Protein AF-A0A830DGK6-F1 (afdb_monomer_lite)

Radius of gyration: 26.03 Å; chains: 1; bounding box: 53×42×89 Å

Structure (mmCIF, N/CA/C/O backbone):
data_AF-A0A830DGK6-F1
#
_entry.id   AF-A0A830DGK6-F1
#
loop_
_atom_site.group_PDB
_atom_site.id
_atom_site.type_symbol
_atom_site.label_atom_id
_atom_site.label_alt_id
_atom_site.label_comp_id
_atom_site.label_asym_id
_atom_site.label_entity_id
_atom_site.label_seq_id
_atom_site.pdbx_PDB_ins_code
_atom_site.Cartn_x
_atom_site.Cartn_y
_atom_site.Cartn_z
_atom_site.occupancy
_atom_site.B_iso_or_equiv
_atom_site.auth_seq_id
_atom_site.auth_comp_id
_atom_site.auth_asym_id
_atom_site.auth_atom_id
_atom_site.pdbx_PDB_model_num
ATOM 1 N N . LYS A 1 1 ? 5.595 -4.722 2.926 1.00 81.75 1 LYS A N 1
ATOM 2 C CA . LYS A 1 1 ? 4.985 -5.286 4.159 1.00 81.75 1 LYS A CA 1
ATOM 3 C C . LYS A 1 1 ? 3.996 -4.266 4.709 1.00 81.75 1 LYS A C 1
ATOM 5 O O . LYS A 1 1 ? 4.276 -3.079 4.589 1.00 81.75 1 LYS A O 1
ATOM 10 N N . ILE A 1 2 ? 2.882 -4.706 5.283 1.00 83.62 2 ILE A N 1
ATOM 11 C CA . ILE A 1 2 ? 1.938 -3.856 6.017 1.00 83.62 2 ILE A CA 1
ATOM 12 C C . ILE A 1 2 ? 1.889 -4.305 7.480 1.00 83.62 2 ILE A C 1
ATOM 14 O O . ILE A 1 2 ? 2.005 -5.495 7.766 1.00 83.62 2 ILE A O 1
ATOM 18 N N . GLU A 1 3 ? 1.769 -3.348 8.392 1.00 89.00 3 GLU A N 1
ATOM 19 C CA . GLU A 1 3 ? 1.614 -3.552 9.829 1.00 89.00 3 GLU A CA 1
ATOM 20 C C . GLU A 1 3 ? 0.431 -2.701 10.307 1.00 89.00 3 GLU A C 1
ATOM 22 O O . GLU A 1 3 ? 0.349 -1.510 10.010 1.00 89.00 3 GLU A O 1
ATOM 27 N N . VAL A 1 4 ? -0.511 -3.334 11.004 1.00 90.75 4 VAL A N 1
ATOM 28 C CA . VAL A 1 4 ? -1.746 -2.728 11.521 1.00 90.75 4 VAL A CA 1
ATOM 29 C C . VAL A 1 4 ? -2.048 -3.301 12.908 1.00 90.75 4 VAL A C 1
ATOM 31 O O . VAL A 1 4 ? -1.594 -4.411 13.209 1.00 90.75 4 VAL A O 1
ATOM 34 N N . PRO A 1 5 ? -2.820 -2.601 13.757 1.00 93.88 5 PRO A N 1
ATOM 35 C CA . PRO A 1 5 ? -3.324 -3.178 14.996 1.00 93.88 5 PRO A CA 1
ATOM 36 C C . PRO A 1 5 ? -4.183 -4.416 14.713 1.00 93.88 5 PRO A C 1
ATOM 38 O O . PRO A 1 5 ? -4.971 -4.431 13.769 1.00 93.88 5 PRO A O 1
ATOM 41 N N . GLN A 1 6 ? -4.078 -5.438 15.564 1.00 92.81 6 GLN A N 1
ATOM 42 C CA . GLN A 1 6 ? -4.895 -6.653 15.449 1.00 92.81 6 GLN A CA 1
ATOM 43 C C . GLN A 1 6 ? -6.396 -6.359 15.629 1.00 92.81 6 GLN A C 1
ATOM 45 O O . GLN A 1 6 ? -7.235 -6.983 14.974 1.00 92.81 6 GLN A O 1
ATOM 50 N N . ALA A 1 7 ? -6.731 -5.386 16.479 1.00 94.56 7 ALA A N 1
ATOM 51 C CA . ALA A 1 7 ? -8.083 -4.889 16.677 1.00 94.56 7 ALA A CA 1
ATOM 52 C C . ALA A 1 7 ? -8.089 -3.374 16.930 1.00 94.56 7 ALA A C 1
ATOM 54 O O . ALA A 1 7 ? -7.133 -2.829 17.483 1.00 94.56 7 ALA A O 1
ATOM 55 N N . VAL A 1 8 ? -9.186 -2.713 16.559 1.00 95.88 8 VAL A N 1
ATOM 56 C CA . VAL A 1 8 ? -9.467 -1.299 16.851 1.00 95.88 8 VAL A CA 1
ATOM 57 C C . VAL A 1 8 ? -10.910 -1.126 17.311 1.00 95.88 8 VAL A C 1
ATOM 59 O O . VAL A 1 8 ? -11.802 -1.863 16.892 1.00 95.88 8 VAL A O 1
ATOM 62 N N . LEU A 1 9 ? -11.133 -0.138 18.173 1.00 96.12 9 LEU A N 1
ATOM 63 C CA . LEU A 1 9 ? -12.464 0.315 18.579 1.00 96.12 9 LEU A CA 1
ATOM 64 C C . LEU A 1 9 ? -13.093 1.194 17.474 1.00 96.12 9 LEU A C 1
ATOM 66 O O . LEU A 1 9 ? -12.363 1.658 16.593 1.00 96.12 9 LEU A O 1
ATOM 70 N N . PRO A 1 10 ? -14.419 1.427 17.476 1.00 95.06 10 PRO A N 1
ATOM 71 C CA . PRO A 1 10 ? -15.070 2.394 16.583 1.00 95.06 10 PRO A CA 1
ATOM 72 C C . PRO A 1 10 ? -14.629 3.848 16.857 1.00 95.06 10 PRO A C 1
ATOM 74 O O . PRO A 1 10 ? -14.105 4.145 17.930 1.00 95.06 10 PRO A O 1
ATOM 77 N N . ASP A 1 11 ? -14.810 4.736 15.870 1.00 94.81 11 ASP A N 1
ATOM 78 C CA . ASP A 1 11 ? -14.405 6.164 15.869 1.00 94.81 11 ASP A CA 1
ATOM 79 C C . ASP A 1 11 ? -12.997 6.436 16.447 1.00 94.81 11 ASP A C 1
ATOM 81 O O . ASP A 1 11 ? -12.747 7.402 17.168 1.00 94.81 11 ASP A O 1
ATOM 85 N N . THR A 1 12 ? -12.044 5.556 16.149 1.00 94.50 12 THR A N 1
ATOM 86 C CA . THR A 1 12 ? -10.684 5.592 16.698 1.00 94.50 12 THR A CA 1
ATOM 87 C C . THR A 1 12 ? -9.672 5.802 15.578 1.00 94.50 12 THR A C 1
ATOM 89 O O . THR A 1 12 ? -9.688 5.099 14.567 1.00 94.50 12 THR A O 1
ATOM 92 N N . VAL A 1 13 ? -8.767 6.770 15.753 1.00 94.62 13 VAL A N 1
ATOM 93 C CA . VAL A 1 13 ? -7.637 6.972 14.835 1.00 94.62 13 VAL A CA 1
ATOM 94 C C . VAL A 1 13 ? -6.531 5.981 15.180 1.00 94.62 13 VAL A C 1
ATOM 96 O O . VAL A 1 13 ? -6.109 5.903 16.333 1.00 94.62 13 VA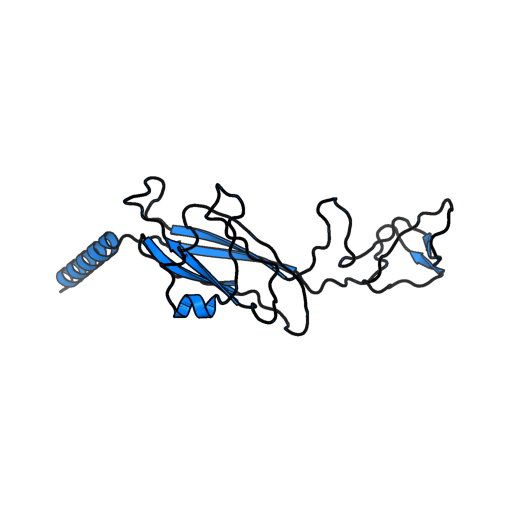L A O 1
ATOM 99 N N . PHE A 1 14 ? -6.043 5.249 14.183 1.00 93.50 14 PHE A N 1
ATOM 100 C CA . PHE A 1 14 ? -4.935 4.309 14.317 1.00 93.50 14 PHE A CA 1
ATOM 101 C C . PHE A 1 14 ? -3.912 4.466 13.186 1.00 93.50 14 PHE A C 1
ATOM 103 O O . PHE A 1 14 ? -4.194 5.030 12.127 1.00 93.50 14 PHE A O 1
ATOM 110 N N . GLU A 1 15 ? -2.706 3.958 13.430 1.00 91.38 15 GLU A N 1
ATOM 111 C CA . GLU A 1 15 ? -1.596 3.973 12.478 1.00 91.38 15 GLU A CA 1
ATOM 112 C C . GLU A 1 15 ? -1.572 2.657 11.684 1.00 91.38 15 GLU A C 1
ATOM 114 O O . GLU A 1 15 ? -1.520 1.574 12.270 1.00 91.38 15 GLU A O 1
ATOM 119 N N . ALA A 1 16 ? -1.598 2.740 10.353 1.00 88.75 16 ALA A N 1
ATOM 120 C CA . ALA A 1 16 ? -1.286 1.619 9.469 1.00 88.75 16 ALA A CA 1
ATOM 121 C C . ALA A 1 16 ? 0.061 1.884 8.786 1.00 88.75 16 ALA A C 1
ATOM 123 O O . ALA A 1 16 ? 0.188 2.824 8.000 1.00 88.75 16 ALA A O 1
ATOM 124 N N . VAL A 1 17 ? 1.076 1.074 9.086 1.00 88.44 17 VAL A N 1
ATOM 125 C CA . VAL A 1 17 ? 2.448 1.282 8.605 1.00 88.44 17 VAL A CA 1
ATOM 126 C C . VAL A 1 17 ? 2.705 0.421 7.375 1.00 88.44 17 VAL A C 1
ATOM 128 O O . VAL A 1 17 ? 2.651 -0.809 7.420 1.00 88.44 17 VAL A O 1
ATOM 131 N N . VAL A 1 18 ? 3.028 1.067 6.257 1.00 85.31 18 VAL A N 1
ATOM 132 C CA . VAL A 1 18 ? 3.423 0.405 5.011 1.00 85.31 18 VAL A CA 1
ATOM 133 C C . VAL A 1 18 ? 4.929 0.537 4.837 1.00 85.31 18 VAL A C 1
ATOM 135 O O . VAL A 1 18 ? 5.452 1.634 4.657 1.00 85.31 18 VAL A O 1
ATOM 138 N N . ARG A 1 19 ? 5.633 -0.597 4.851 1.00 82.50 19 ARG A N 1
ATOM 139 C CA . ARG A 1 19 ? 7.078 -0.683 4.605 1.00 82.50 19 ARG A CA 1
ATOM 140 C C . ARG A 1 19 ? 7.337 -1.127 3.166 1.00 82.50 19 ARG A C 1
ATOM 142 O O . ARG A 1 19 ? 6.897 -2.215 2.767 1.00 82.50 19 ARG A O 1
ATOM 149 N N . ILE A 1 20 ? 8.082 -0.317 2.417 1.00 78.56 20 ILE A N 1
ATOM 150 C CA . ILE A 1 20 ? 8.516 -0.553 1.032 1.00 78.56 20 ILE A CA 1
ATOM 151 C C . ILE A 1 20 ? 10.054 -0.698 1.048 1.00 78.56 20 ILE A C 1
ATOM 153 O O . ILE A 1 20 ? 10.774 0.267 0.780 1.00 78.56 20 ILE A O 1
ATOM 157 N N . PRO A 1 21 ? 10.584 -1.873 1.446 1.00 69.38 21 PRO A N 1
ATOM 158 C CA . PRO A 1 21 ? 12.021 -2.071 1.629 1.00 69.38 21 PRO A CA 1
ATOM 159 C C . PRO A 1 21 ? 12.764 -2.020 0.293 1.00 69.38 21 PRO A C 1
ATOM 161 O O . PRO A 1 21 ? 12.294 -2.571 -0.704 1.00 69.38 21 PRO A O 1
ATOM 164 N N . TYR A 1 22 ? 13.937 -1.380 0.272 1.00 66.50 22 TYR A N 1
ATOM 165 C CA . TYR A 1 22 ? 14.797 -1.341 -0.909 1.00 66.50 22 TYR A CA 1
ATOM 166 C C . TYR A 1 22 ? 16.239 -0.904 -0.609 1.00 66.50 22 TYR A C 1
ATOM 168 O O . TYR A 1 22 ? 16.521 -0.338 0.449 1.00 66.50 22 TYR A O 1
ATOM 176 N N . ASP A 1 23 ? 17.132 -1.118 -1.579 1.00 65.12 23 ASP A N 1
ATOM 177 C CA . ASP A 1 23 ? 18.507 -0.616 -1.545 1.00 65.12 23 ASP A CA 1
ATOM 178 C C . ASP A 1 23 ? 18.572 0.902 -1.807 1.00 65.12 23 ASP A C 1
ATOM 180 O O . ASP A 1 23 ? 18.314 1.390 -2.914 1.00 65.12 23 ASP A O 1
ATOM 184 N N . LYS A 1 24 ? 18.953 1.655 -0.769 1.00 60.41 24 LYS A N 1
ATOM 185 C CA . LYS A 1 24 ? 18.946 3.127 -0.724 1.00 60.41 24 LYS A CA 1
ATOM 186 C C . LYS A 1 24 ? 19.838 3.806 -1.772 1.00 60.41 24 LYS A C 1
ATOM 188 O O . LYS A 1 24 ? 19.669 5.012 -1.990 1.00 60.41 24 LYS A O 1
ATOM 193 N N . GLN A 1 25 ? 20.727 3.066 -2.439 1.00 59.47 25 GLN A N 1
ATOM 194 C CA . GLN A 1 25 ? 21.547 3.573 -3.545 1.00 59.47 25 GLN A CA 1
ATOM 195 C C . GLN A 1 25 ? 20.738 3.827 -4.839 1.00 59.47 25 GLN A C 1
ATOM 197 O O . GLN A 1 25 ? 21.189 4.572 -5.708 1.00 59.47 25 GLN A O 1
ATOM 202 N N . VAL A 1 26 ? 19.517 3.284 -4.962 1.00 50.88 26 VAL A N 1
ATOM 203 C CA . VAL A 1 26 ? 18.772 3.218 -6.235 1.00 50.88 26 VAL A CA 1
ATOM 204 C C . VAL A 1 26 ? 17.463 4.037 -6.221 1.00 50.88 26 VAL A C 1
ATOM 206 O O . VAL A 1 26 ? 16.505 3.705 -5.520 1.00 50.88 26 VAL A O 1
ATOM 209 N N . LYS A 1 27 ? 17.385 5.105 -7.033 1.00 32.38 27 LYS A N 1
ATOM 210 C CA . LYS A 1 27 ? 16.256 6.072 -7.097 1.00 32.38 27 LYS A CA 1
ATOM 211 C C . LYS A 1 27 ? 15.150 5.647 -8.085 1.00 32.38 27 LYS A C 1
ATOM 213 O O . LYS A 1 27 ? 15.476 5.488 -9.254 1.00 32.38 27 LYS A O 1
ATOM 218 N N . GLN A 1 28 ? 13.864 5.558 -7.685 1.00 35.31 28 GLN A N 1
ATOM 219 C CA . GLN A 1 28 ? 12.697 5.416 -8.605 1.00 35.31 28 GLN A CA 1
ATOM 220 C C . GLN A 1 28 ? 11.295 5.606 -7.920 1.00 35.31 28 GLN A C 1
ATOM 222 O O . GLN A 1 28 ? 11.255 5.883 -6.725 1.00 35.31 28 GLN A O 1
ATOM 227 N N . VAL A 1 29 ? 10.164 5.547 -8.671 1.00 31.95 29 VAL A N 1
ATOM 228 C CA . VAL A 1 29 ? 8.854 6.251 -8.406 1.00 31.95 29 VAL A CA 1
ATOM 229 C C . VAL A 1 29 ? 7.626 5.310 -8.100 1.00 31.95 29 VAL A C 1
ATOM 231 O O . VAL A 1 29 ? 7.855 4.125 -7.915 1.00 31.95 29 VAL A O 1
ATOM 234 N N . LEU A 1 30 ? 6.351 5.761 -7.940 1.00 33.50 30 LEU A N 1
ATOM 235 C CA . LEU A 1 30 ? 5.312 5.095 -7.076 1.00 33.50 30 LEU A CA 1
ATOM 236 C C . LEU A 1 30 ? 3.797 5.141 -7.483 1.00 33.50 30 LEU A C 1
ATOM 238 O O . LEU A 1 30 ? 3.384 6.120 -8.099 1.00 33.50 30 LEU A O 1
ATOM 242 N N . ALA A 1 31 ? 3.004 4.113 -7.058 1.00 28.55 31 ALA A N 1
ATOM 243 C CA . ALA A 1 31 ? 1.507 3.956 -6.973 1.00 28.55 31 ALA A CA 1
ATOM 244 C C . ALA A 1 31 ? 1.080 2.535 -6.405 1.00 28.55 31 ALA A C 1
ATOM 246 O O . ALA A 1 31 ? 1.978 1.759 -6.076 1.00 28.55 31 ALA A O 1
ATOM 247 N N . ASN A 1 32 ? -0.203 2.070 -6.415 1.00 36.97 32 ASN A N 1
ATOM 248 C CA . ASN A 1 32 ? -1.245 2.232 -5.349 1.00 36.97 32 ASN A CA 1
ATOM 249 C C . ASN A 1 32 ? -2.383 1.119 -5.315 1.00 36.97 32 ASN A C 1
ATOM 251 O O . ASN A 1 32 ? -2.350 0.225 -6.156 1.00 36.97 32 ASN A O 1
ATOM 255 N N . GLY A 1 33 ? -3.407 1.152 -4.407 1.00 29.41 33 GLY A N 1
ATOM 256 C CA . GLY A 1 33 ? -4.537 0.156 -4.260 1.00 29.41 33 GLY A CA 1
ATOM 257 C C . GLY A 1 33 ? -5.839 0.578 -3.470 1.00 29.41 33 GLY A C 1
ATOM 258 O O . GLY A 1 33 ? -5.933 1.749 -3.119 1.00 29.41 33 GLY A O 1
ATOM 259 N N . LYS A 1 34 ? -6.852 -0.322 -3.230 1.00 32.31 34 LYS A N 1
ATOM 260 C CA . LYS A 1 34 ? -8.291 -0.058 -2.796 1.00 32.31 34 LYS A CA 1
ATOM 261 C C . LYS A 1 34 ? -8.988 -0.998 -1.738 1.00 32.31 34 LYS A C 1
ATOM 263 O O . LYS A 1 34 ? -8.894 -2.205 -1.943 1.00 32.31 34 LYS A O 1
ATOM 268 N N . LYS A 1 35 ? -9.867 -0.492 -0.810 1.00 38.78 35 LYS A N 1
ATOM 269 C CA . LYS A 1 35 ? -11.231 -1.037 -0.376 1.00 38.78 35 LYS A CA 1
ATOM 270 C C . LYS A 1 35 ? -11.952 -0.301 0.807 1.00 38.78 35 LYS A C 1
ATOM 272 O O . LYS A 1 35 ? -11.322 0.532 1.437 1.00 38.78 35 LYS A O 1
ATOM 277 N N . GLU A 1 36 ? -13.276 -0.501 1.010 1.00 54.75 36 GLU A N 1
ATOM 278 C CA . GLU A 1 36 ? -14.267 0.430 1.659 1.00 54.75 36 GLU A CA 1
ATOM 279 C C . GLU A 1 36 ? -14.544 0.346 3.183 1.00 54.75 36 GLU A C 1
ATOM 281 O O . GLU A 1 36 ? -14.383 -0.702 3.796 1.00 54.75 36 GLU A O 1
ATOM 286 N N . GLY A 1 37 ? -15.002 1.472 3.769 1.00 68.25 37 GLY A N 1
ATOM 287 C CA . GLY A 1 37 ? -15.519 1.613 5.149 1.00 68.25 37 GLY A CA 1
ATOM 288 C C . GLY A 1 37 ? -14.675 2.519 6.059 1.00 68.25 37 GLY A C 1
ATOM 289 O O . GLY A 1 37 ? -15.184 3.461 6.667 1.00 68.25 37 GLY A O 1
ATOM 290 N N . PHE A 1 38 ? -13.371 2.254 6.099 1.00 84.69 38 PHE A N 1
ATOM 291 C CA . PHE A 1 38 ? -12.357 3.072 6.772 1.00 84.69 38 PHE A CA 1
ATOM 292 C C . PHE A 1 38 ? -12.026 4.316 5.935 1.00 84.69 38 PHE A C 1
ATOM 294 O O . PHE A 1 38 ? -12.097 4.257 4.709 1.00 84.69 38 PHE A O 1
ATOM 301 N N . GLU A 1 39 ? -11.641 5.432 6.554 1.00 89.69 39 GLU A N 1
ATOM 302 C CA . GLU A 1 39 ? -11.256 6.658 5.834 1.00 89.69 39 GL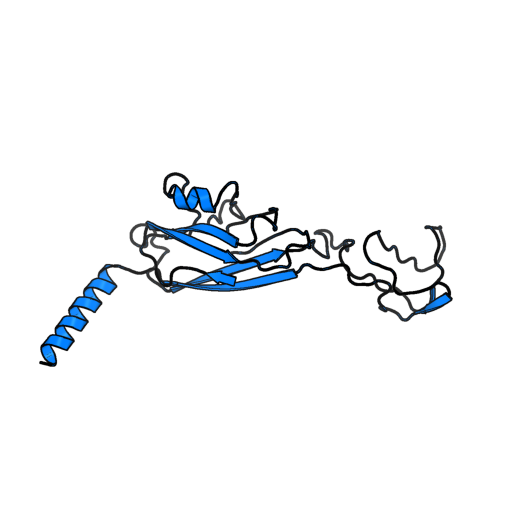U A CA 1
ATOM 303 C C . GLU A 1 39 ? -10.025 7.339 6.454 1.00 89.69 39 GLU A C 1
ATOM 305 O O . GLU A 1 39 ? -9.598 6.989 7.555 1.00 89.69 39 GLU A O 1
ATOM 310 N N . LEU A 1 40 ? -9.406 8.273 5.722 1.00 88.62 40 LEU A N 1
ATOM 311 C CA . LEU A 1 40 ? -8.296 9.075 6.246 1.00 88.62 40 LEU A CA 1
ATOM 312 C C . LEU A 1 40 ? -8.775 9.864 7.470 1.00 88.62 40 LEU A C 1
ATOM 314 O O . LEU A 1 40 ? -9.823 10.511 7.412 1.00 88.62 40 LEU A O 1
ATOM 318 N N . ALA A 1 41 ? -8.006 9.840 8.557 1.00 90.38 41 ALA A N 1
ATOM 319 C CA . ALA A 1 41 ? -8.352 10.600 9.748 1.00 90.38 41 ALA A CA 1
ATOM 320 C C . ALA A 1 41 ? -8.367 12.119 9.462 1.00 90.38 41 ALA A C 1
ATOM 322 O O . ALA A 1 41 ? -7.428 12.631 8.844 1.00 90.38 41 ALA A O 1
ATOM 323 N N . PRO A 1 42 ? -9.392 12.859 9.926 1.00 89.94 42 PRO A N 1
ATOM 324 C CA . PRO A 1 42 ? -9.413 14.319 9.864 1.00 89.94 42 PRO A CA 1
ATOM 325 C C . PRO A 1 42 ? -8.193 14.949 10.551 1.00 89.94 42 PRO A C 1
ATOM 327 O O . PRO A 1 42 ? -7.757 14.486 11.606 1.00 89.94 42 PRO A O 1
ATOM 330 N N . SER A 1 43 ? -7.640 16.020 9.973 1.00 86.94 43 SER A N 1
ATOM 331 C CA . SER A 1 43 ? -6.390 16.650 10.434 1.00 86.94 43 SER A CA 1
ATOM 332 C C . SER A 1 43 ? -6.426 17.152 11.884 1.00 86.94 43 SER A C 1
ATOM 334 O O . SER A 1 43 ? -5.377 17.296 12.509 1.00 86.94 43 SER A O 1
ATOM 336 N N . ASP A 1 44 ? -7.607 17.422 12.430 1.00 91.19 44 ASP A N 1
ATOM 337 C CA . ASP A 1 44 ? -7.868 17.776 13.829 1.00 91.19 44 ASP A CA 1
ATOM 338 C C . ASP A 1 44 ? -7.815 16.565 14.781 1.00 91.19 44 ASP A C 1
ATOM 340 O O . ASP A 1 44 ? -7.381 16.712 15.921 1.00 91.19 44 ASP A O 1
ATOM 344 N N . ARG A 1 45 ? -8.161 15.359 14.305 1.00 91.31 45 ARG A N 1
ATOM 345 C CA . ARG A 1 45 ? -8.141 14.100 15.077 1.00 91.31 45 ARG A CA 1
ATOM 346 C C . ARG A 1 45 ? -6.762 13.420 15.120 1.00 91.31 45 ARG A C 1
ATOM 348 O O . ARG A 1 45 ? -6.562 12.518 15.929 1.00 91.31 45 ARG A O 1
ATOM 355 N N . ILE A 1 46 ? -5.813 13.818 14.266 1.00 90.19 46 ILE A N 1
ATOM 356 C CA . ILE A 1 46 ? -4.452 13.246 14.230 1.00 90.19 46 ILE A CA 1
ATOM 357 C C . ILE A 1 46 ? -3.572 13.883 15.321 1.00 90.19 46 ILE A C 1
ATOM 359 O O . ILE A 1 46 ? -3.415 15.112 15.369 1.00 90.19 46 ILE A O 1
ATOM 363 N N . SER A 1 47 ? -2.952 13.042 16.158 1.00 91.25 47 SER A N 1
ATOM 364 C CA . SER A 1 47 ? -2.054 13.466 17.242 1.00 91.25 47 SER A CA 1
ATOM 365 C C . SER A 1 47 ? -0.782 14.169 16.726 1.00 91.25 47 SER A C 1
ATOM 367 O O . SER A 1 47 ? -0.358 13.919 15.594 1.00 91.25 47 SER A O 1
ATOM 369 N N . PRO A 1 48 ? -0.132 15.035 17.533 1.00 90.62 48 PRO A N 1
ATOM 370 C CA . PRO A 1 48 ? 1.108 15.709 17.132 1.00 90.62 48 PRO A CA 1
ATOM 371 C C . PRO A 1 48 ? 2.235 14.739 16.747 1.00 90.62 48 PRO A C 1
ATOM 373 O O . PRO A 1 48 ? 2.859 14.924 15.708 1.00 90.62 48 PRO A O 1
ATOM 376 N N . GLU A 1 49 ? 2.428 13.664 17.519 1.00 89.19 49 GLU A N 1
ATOM 377 C CA . GLU A 1 49 ? 3.418 12.611 17.235 1.00 89.19 49 GLU A CA 1
ATOM 378 C C . GLU A 1 49 ? 3.167 11.948 15.869 1.00 89.19 49 GLU A C 1
ATOM 380 O O . GLU A 1 49 ? 4.079 11.778 15.062 1.00 89.19 49 GLU A O 1
ATOM 385 N N . MET A 1 50 ? 1.907 11.618 15.564 1.00 86.19 50 MET A N 1
ATOM 386 C CA . MET A 1 50 ? 1.556 10.995 14.288 1.00 86.19 50 MET A CA 1
ATOM 387 C C . MET A 1 50 ? 1.724 11.977 13.117 1.00 86.19 50 MET A C 1
ATOM 389 O O . MET A 1 50 ? 2.197 11.575 12.055 1.00 86.19 50 MET A O 1
ATOM 393 N N . LYS A 1 51 ? 1.426 13.272 13.309 1.00 87.19 51 LYS A N 1
ATOM 394 C CA . LYS A 1 51 ? 1.720 14.327 12.318 1.00 87.19 51 LYS A CA 1
ATOM 395 C C . LYS A 1 51 ? 3.213 14.434 12.017 1.00 87.19 51 LYS A C 1
ATOM 397 O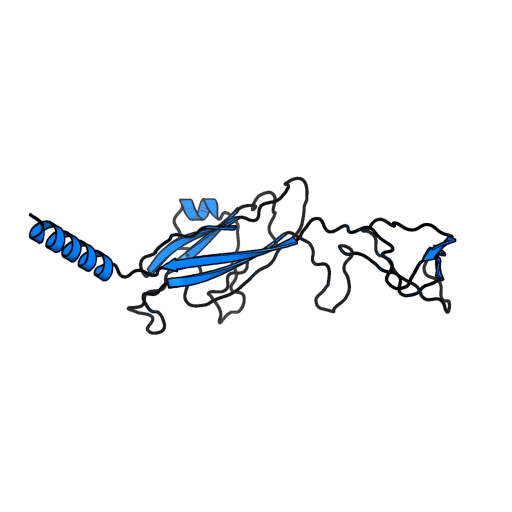 O . LYS A 1 51 ? 3.570 14.606 10.856 1.00 87.19 51 LYS A O 1
ATOM 402 N N . GLU A 1 52 ? 4.075 14.298 13.021 1.00 88.00 52 GLU A N 1
ATOM 403 C CA . GLU A 1 52 ? 5.528 14.319 12.828 1.00 88.00 52 GLU A CA 1
ATOM 404 C C . GLU A 1 52 ? 6.014 13.115 12.003 1.00 88.00 52 GLU A C 1
ATOM 406 O O . GLU A 1 52 ? 6.741 13.305 11.026 1.00 88.00 52 GLU A O 1
ATOM 411 N N . LYS A 1 53 ? 5.532 11.895 12.305 1.00 85.25 53 LYS A N 1
ATOM 412 C CA . LYS A 1 53 ? 5.826 10.682 11.508 1.00 85.25 53 LYS A CA 1
ATOM 413 C C . LYS A 1 53 ? 5.371 10.802 10.049 1.00 85.25 53 LYS A C 1
ATOM 415 O O . LYS A 1 53 ? 6.078 10.366 9.142 1.00 85.25 53 LYS A O 1
ATOM 420 N N . ILE A 1 54 ? 4.190 11.378 9.818 1.00 85.88 54 ILE A N 1
ATOM 421 C CA . ILE A 1 54 ? 3.643 11.631 8.475 1.00 85.88 54 ILE A CA 1
ATOM 422 C C . ILE A 1 54 ? 4.475 12.696 7.746 1.00 85.88 54 ILE A C 1
ATOM 424 O O . ILE A 1 54 ? 4.738 12.577 6.548 1.00 85.88 54 ILE A O 1
ATOM 428 N N . GLY A 1 55 ? 4.888 13.752 8.448 1.00 84.56 55 GLY A N 1
ATOM 429 C CA . GLY A 1 55 ? 5.574 14.897 7.865 1.00 84.56 55 GLY A CA 1
ATOM 430 C C . GLY A 1 55 ? 4.763 15.537 6.732 1.00 84.56 55 GLY A C 1
ATOM 431 O O . GLY A 1 55 ? 3.569 15.792 6.859 1.00 84.56 55 GLY A O 1
ATOM 432 N N . ASN A 1 56 ? 5.411 15.776 5.589 1.00 84.44 56 ASN A N 1
ATOM 433 C CA . ASN A 1 56 ? 4.815 16.496 4.454 1.00 84.44 56 ASN A CA 1
ATOM 434 C C . ASN A 1 56 ? 4.129 15.560 3.438 1.00 84.44 56 ASN A C 1
ATOM 436 O O . ASN A 1 56 ? 4.094 15.861 2.243 1.00 84.44 56 ASN A O 1
ATOM 440 N N . LEU A 1 57 ? 3.658 14.390 3.870 1.00 86.12 57 LEU A N 1
ATOM 441 C CA . LEU A 1 57 ? 2.968 13.446 2.995 1.00 86.12 57 LEU A CA 1
ATOM 442 C C . LEU A 1 57 ? 1.520 13.885 2.743 1.00 86.12 57 LEU A C 1
ATOM 444 O O . LEU A 1 57 ? 0.762 14.155 3.670 1.00 86.12 57 LEU A O 1
ATOM 448 N N . SER A 1 58 ? 1.131 13.928 1.467 1.00 86.62 58 SER A N 1
ATOM 449 C CA . SER A 1 58 ? -0.242 14.206 1.045 1.00 86.62 58 SER A CA 1
ATOM 450 C C . SER A 1 58 ? -0.934 12.902 0.659 1.00 86.62 58 SER A C 1
ATOM 452 O O . SER A 1 58 ? -0.492 12.208 -0.259 1.00 86.62 58 SER A O 1
ATOM 454 N N . PHE A 1 59 ? -2.018 12.579 1.363 1.00 87.38 59 PHE A N 1
ATOM 455 C CA . PHE A 1 59 ? -2.897 11.459 1.041 1.00 87.38 59 PHE A CA 1
ATOM 456 C C . PHE A 1 59 ? -4.088 11.966 0.227 1.00 87.38 59 PHE A C 1
ATOM 458 O O . PHE A 1 59 ? -4.739 12.938 0.607 1.00 87.38 59 PHE A O 1
ATOM 465 N N . GLN A 1 60 ? -4.398 11.292 -0.876 1.00 87.00 60 GLN A N 1
ATOM 466 C CA . GLN A 1 60 ? -5.528 11.628 -1.743 1.00 87.00 60 GLN A CA 1
ATOM 467 C C . GLN A 1 60 ? -6.521 10.469 -1.806 1.00 87.00 60 GLN A C 1
ATOM 469 O O . GLN A 1 60 ? -6.136 9.309 -1.725 1.00 87.00 60 GLN A O 1
ATOM 474 N N . SER A 1 61 ? -7.809 10.753 -1.991 1.00 86.94 61 SER A N 1
ATOM 475 C CA . SER A 1 61 ? -8.780 9.705 -2.328 1.00 86.94 61 SER A CA 1
ATOM 476 C C . SER A 1 61 ? -8.687 9.380 -3.820 1.00 86.94 61 SER A C 1
ATOM 478 O O . SER A 1 61 ? -8.776 10.281 -4.648 1.00 86.94 61 SER A O 1
ATOM 480 N N . TYR A 1 62 ? -8.571 8.102 -4.186 1.00 83.94 62 TYR A N 1
ATOM 481 C CA . TYR A 1 62 ? -8.451 7.657 -5.588 1.00 83.94 62 TYR A CA 1
ATOM 482 C C . TYR A 1 62 ? -9.601 8.120 -6.491 1.00 83.94 62 TYR A C 1
ATOM 484 O O . TYR A 1 62 ? -9.422 8.286 -7.696 1.00 83.94 62 TYR A O 1
ATOM 492 N N . ARG A 1 63 ? -10.799 8.301 -5.921 1.00 85.31 63 ARG A N 1
ATOM 493 C CA . ARG A 1 63 ? -11.932 9.011 -6.532 1.00 85.31 63 ARG A CA 1
ATOM 494 C C . ARG A 1 63 ? -12.699 9.761 -5.435 1.00 85.31 63 ARG A C 1
ATOM 496 O O . ARG A 1 63 ? -12.719 9.259 -4.310 1.00 85.31 63 ARG A O 1
ATOM 503 N N . PRO A 1 64 ? -13.406 10.866 -5.747 1.00 85.94 64 PRO A N 1
ATOM 504 C CA . PRO A 1 64 ? -14.200 11.616 -4.764 1.00 85.94 64 PRO A CA 1
ATOM 505 C C . PRO A 1 64 ? -15.168 10.739 -3.953 1.00 85.94 64 PRO A C 1
ATOM 507 O O . PRO A 1 64 ? -15.251 10.853 -2.735 1.00 85.94 64 PRO A O 1
ATOM 510 N N . ASN A 1 65 ? -15.819 9.778 -4.615 1.00 84.88 65 ASN A N 1
ATOM 511 C CA . ASN A 1 65 ? -16.808 8.883 -4.001 1.00 84.88 65 ASN A CA 1
ATOM 512 C C . ASN A 1 65 ? -16.179 7.646 -3.325 1.00 84.88 65 ASN A C 1
ATOM 514 O O . ASN A 1 65 ? -16.888 6.686 -3.040 1.00 84.88 65 ASN A O 1
ATOM 518 N N . LYS A 1 66 ? -14.850 7.603 -3.153 1.00 81.44 66 LYS A N 1
ATOM 519 C CA . LYS A 1 66 ? -14.103 6.451 -2.623 1.00 81.44 66 LYS A CA 1
ATOM 520 C C . LYS A 1 66 ? -12.999 6.908 -1.655 1.00 81.44 66 LYS A C 1
ATOM 522 O O . LYS A 1 66 ? -11.808 6.710 -1.904 1.00 81.44 66 LYS A O 1
ATOM 527 N N . LYS A 1 67 ? -13.422 7.537 -0.552 1.00 86.12 67 LYS A N 1
ATOM 528 C CA . LYS A 1 67 ? -12.574 8.125 0.514 1.00 86.12 67 LYS A CA 1
ATOM 529 C C . LYS A 1 67 ? -11.615 7.148 1.198 1.00 86.12 67 LYS A C 1
ATOM 531 O O . LYS A 1 67 ? -10.567 7.511 1.709 1.00 86.12 67 LYS A O 1
ATOM 536 N N . ASN A 1 68 ? -12.009 5.892 1.177 1.00 83.38 68 ASN A N 1
ATOM 537 C CA . ASN A 1 68 ? -11.361 4.714 1.731 1.00 83.38 68 ASN A CA 1
ATOM 538 C C . ASN A 1 68 ? -10.194 4.167 0.882 1.00 83.38 68 ASN A C 1
ATOM 540 O O . ASN A 1 68 ? -9.630 3.115 1.172 1.00 83.38 68 ASN A O 1
ATOM 544 N N . ILE A 1 69 ? -9.901 4.810 -0.248 1.00 85.81 69 ILE A N 1
ATOM 545 C CA . ILE A 1 69 ? -8.895 4.378 -1.217 1.00 85.81 69 ILE A CA 1
ATOM 546 C C . ILE A 1 69 ? -7.815 5.439 -1.222 1.00 85.81 69 ILE A C 1
ATOM 548 O O . ILE A 1 69 ? -7.884 6.400 -1.988 1.00 85.81 69 ILE A O 1
ATOM 552 N N . LEU A 1 70 ? -6.849 5.276 -0.327 1.00 86.94 70 LEU A N 1
ATOM 553 C CA . LEU A 1 70 ? -5.817 6.274 -0.102 1.00 86.94 70 LEU A CA 1
ATOM 554 C C . LEU A 1 70 ? -4.699 6.104 -1.126 1.00 86.94 70 LEU A C 1
ATOM 556 O O . LEU A 1 70 ? -4.116 5.030 -1.248 1.00 86.94 70 LEU A O 1
ATOM 560 N N . VAL A 1 71 ? -4.432 7.172 -1.871 1.00 87.81 71 VAL A N 1
ATOM 561 C CA . VAL A 1 71 ? -3.348 7.316 -2.840 1.00 87.81 71 VAL A CA 1
ATOM 562 C C . VAL A 1 71 ? -2.251 8.170 -2.240 1.00 87.81 71 VAL A C 1
ATOM 564 O O . VAL A 1 71 ? -2.526 9.227 -1.671 1.00 87.81 71 VAL A O 1
ATOM 567 N N . ILE A 1 72 ? -1.012 7.720 -2.404 1.00 86.44 72 ILE A N 1
ATOM 568 C CA . ILE A 1 72 ? 0.178 8.479 -2.041 1.00 86.44 72 ILE A CA 1
ATOM 569 C C . ILE A 1 72 ? 1.265 8.296 -3.101 1.00 86.44 72 ILE A C 1
ATOM 571 O O . ILE A 1 72 ? 1.475 7.200 -3.622 1.00 86.44 72 ILE A O 1
ATOM 575 N N . GLY A 1 73 ? 1.959 9.385 -3.424 1.00 84.56 73 GLY A N 1
ATOM 576 C CA . GLY A 1 73 ? 3.015 9.402 -4.431 1.00 84.56 73 GLY A CA 1
ATOM 577 C C . GLY A 1 73 ? 2.819 10.493 -5.492 1.00 84.56 73 GLY A C 1
ATOM 578 O O . GLY A 1 73 ? 1.717 11.021 -5.631 1.00 84.56 73 GLY A O 1
ATOM 579 N N . PRO A 1 74 ? 3.874 10.819 -6.258 1.00 87.50 74 PRO A N 1
ATOM 580 C CA . PRO A 1 74 ? 5.246 10.328 -6.105 1.00 87.50 74 PRO A CA 1
ATOM 581 C C . PRO A 1 74 ? 5.944 10.945 -4.877 1.00 87.50 74 PRO A C 1
ATOM 583 O O . PRO A 1 74 ? 5.782 12.129 -4.602 1.00 87.50 74 PRO A O 1
ATOM 586 N N . VAL A 1 75 ? 6.734 10.157 -4.133 1.00 87.19 75 VAL A N 1
ATOM 587 C CA . VAL A 1 75 ? 7.465 10.629 -2.936 1.00 87.19 75 VAL A CA 1
ATOM 588 C C . VAL A 1 75 ? 8.932 10.168 -2.934 1.00 87.19 75 VAL A C 1
ATOM 590 O O . VAL A 1 75 ? 9.235 9.124 -3.517 1.00 87.19 75 VAL A O 1
ATOM 593 N N . PRO A 1 76 ? 9.867 10.903 -2.293 1.00 86.75 76 PRO A N 1
ATOM 594 C CA . PRO A 1 76 ? 11.275 10.506 -2.230 1.00 86.75 76 PRO A CA 1
ATOM 595 C C . PRO A 1 76 ? 11.498 9.233 -1.397 1.00 86.75 76 PRO A C 1
ATOM 597 O O . PRO A 1 76 ? 11.482 9.276 -0.167 1.00 86.75 76 PRO A O 1
ATOM 600 N N . GLY A 1 77 ? 11.782 8.107 -2.061 1.00 81.31 77 GLY A N 1
ATOM 601 C CA . GLY A 1 77 ? 11.983 6.808 -1.398 1.00 81.31 77 GLY A CA 1
ATOM 602 C C . GLY A 1 77 ? 13.084 6.791 -0.326 1.00 81.31 77 GLY A C 1
ATOM 603 O O . GLY A 1 77 ? 12.951 6.077 0.660 1.00 81.31 77 GLY A O 1
ATOM 604 N N . GLN A 1 78 ? 14.123 7.631 -0.448 1.00 81.81 78 GLN A N 1
ATOM 605 C CA . GLN A 1 78 ? 15.196 7.716 0.560 1.00 81.81 78 GLN A CA 1
ATOM 606 C C . GLN A 1 78 ? 14.704 8.238 1.916 1.00 81.81 78 GLN A C 1
ATOM 608 O O . GLN A 1 78 ? 15.266 7.868 2.945 1.00 81.81 78 GLN A O 1
ATOM 613 N N . LYS A 1 79 ? 13.661 9.079 1.913 1.00 85.12 79 LYS A N 1
ATOM 614 C CA . LYS A 1 79 ? 13.008 9.596 3.121 1.00 85.12 79 LYS A CA 1
ATOM 615 C C . LYS A 1 79 ? 11.835 8.713 3.560 1.00 85.12 79 LYS A C 1
ATOM 617 O O . LYS A 1 79 ? 11.607 8.565 4.752 1.00 85.12 79 LYS A O 1
ATOM 622 N N . TYR A 1 80 ? 11.114 8.128 2.604 1.00 85.56 80 TYR A N 1
ATOM 623 C CA . TYR A 1 80 ? 9.856 7.414 2.831 1.00 85.56 80 TYR A CA 1
ATOM 624 C C . TYR A 1 80 ? 9.947 5.939 2.407 1.00 85.56 80 TYR A C 1
ATOM 626 O O . TYR A 1 80 ? 9.226 5.484 1.521 1.00 85.56 80 TYR A O 1
ATOM 634 N N . SER A 1 81 ? 10.850 5.186 3.044 1.00 82.00 81 SER A N 1
ATOM 635 C CA . SER A 1 81 ? 10.872 3.715 2.969 1.00 82.00 81 SER A CA 1
ATOM 636 C C . SER A 1 81 ? 9.778 3.069 3.826 1.00 82.00 81 SER A C 1
ATOM 638 O O . SER A 1 81 ? 9.373 1.934 3.577 1.00 82.00 81 SER A O 1
ATOM 640 N N . GLU A 1 82 ? 9.302 3.794 4.837 1.00 86.19 82 GLU A N 1
ATOM 641 C CA . GLU A 1 82 ? 8.165 3.439 5.680 1.00 86.19 82 GLU A CA 1
ATOM 642 C C . GLU A 1 82 ? 7.196 4.624 5.681 1.00 86.19 82 GLU A C 1
ATOM 644 O O . GLU A 1 82 ? 7.624 5.779 5.713 1.00 86.19 82 GLU A O 1
ATOM 649 N N . ILE A 1 83 ? 5.901 4.339 5.564 1.00 88.44 83 ILE A N 1
ATOM 650 C CA . ILE A 1 83 ? 4.836 5.338 5.467 1.00 88.44 83 ILE A CA 1
ATOM 651 C C . ILE A 1 83 ? 3.753 4.983 6.483 1.00 88.44 83 ILE A C 1
ATOM 653 O O . ILE A 1 83 ? 3.132 3.923 6.386 1.00 88.44 83 ILE A O 1
ATOM 657 N N . ALA A 1 84 ? 3.520 5.886 7.431 1.00 90.19 84 ALA A N 1
ATOM 658 C CA . ALA A 1 84 ? 2.426 5.814 8.389 1.00 90.19 84 ALA A CA 1
ATOM 659 C C . ALA A 1 84 ? 1.153 6.426 7.783 1.00 90.19 84 ALA A C 1
ATOM 661 O O . ALA A 1 84 ? 1.142 7.600 7.417 1.00 90.19 84 ALA A O 1
ATOM 662 N N . PHE A 1 85 ? 0.080 5.644 7.680 1.00 90.81 85 PHE A N 1
ATOM 663 C CA . PHE A 1 85 ? -1.241 6.117 7.266 1.00 90.81 85 PHE A CA 1
ATOM 664 C C . PHE A 1 85 ? -2.115 6.359 8.509 1.00 90.81 85 PHE A C 1
ATOM 666 O O . PHE A 1 85 ? -2.340 5.409 9.265 1.00 90.81 85 PHE A O 1
ATOM 673 N N . PRO A 1 86 ? -2.639 7.581 8.720 1.00 93.25 86 PRO A N 1
ATOM 674 C CA . PRO A 1 86 ? -3.581 7.869 9.796 1.00 93.25 86 PRO A CA 1
ATOM 675 C C . PRO A 1 86 ? -4.997 7.470 9.357 1.00 93.25 86 PRO A C 1
ATOM 677 O O . PRO A 1 86 ? -5.633 8.161 8.557 1.00 93.25 86 PRO A O 1
ATOM 680 N N . ILE A 1 87 ? -5.502 6.345 9.854 1.00 91.62 87 ILE A N 1
ATOM 681 C CA . ILE A 1 87 ? -6.811 5.810 9.459 1.00 91.62 87 ILE A CA 1
ATOM 682 C C . ILE A 1 87 ? -7.800 5.992 10.610 1.00 91.62 87 ILE A C 1
ATOM 684 O O . ILE A 1 87 ? -7.498 5.653 11.750 1.00 91.62 87 ILE A O 1
ATOM 688 N N . LEU A 1 88 ? -8.991 6.512 10.312 1.00 93.44 88 LEU A N 1
ATOM 689 C CA . LEU A 1 88 ? -10.123 6.537 11.234 1.00 93.44 88 LEU A CA 1
ATOM 690 C C . LEU A 1 88 ? -10.968 5.273 11.035 1.00 93.44 88 LEU A C 1
ATOM 692 O O . LEU A 1 88 ? -11.407 4.972 9.917 1.00 93.44 88 LEU A O 1
ATOM 696 N N . SER A 1 89 ? -11.198 4.525 12.116 1.00 93.75 89 SER A N 1
ATOM 697 C CA . SER A 1 89 ? -12.139 3.408 12.107 1.00 93.75 89 SER A CA 1
ATOM 698 C C . SER A 1 89 ? -13.590 3.910 12.040 1.00 93.75 89 SER A C 1
ATOM 700 O O . SER A 1 89 ? -13.947 4.891 12.696 1.00 93.75 89 SER A O 1
ATOM 702 N N . PRO A 1 90 ? -14.458 3.256 11.252 1.00 93.38 90 PRO A N 1
ATOM 703 C CA . PRO A 1 90 ? -15.875 3.587 11.223 1.00 93.38 90 PRO A CA 1
ATOM 704 C C . PRO A 1 90 ? -16.582 3.151 12.512 1.00 93.38 90 PRO A C 1
ATOM 706 O O . PRO A 1 90 ? -16.132 2.249 13.217 1.00 93.38 90 PRO A O 1
ATOM 709 N N . ASP A 1 91 ? -17.736 3.755 12.779 1.00 93.44 91 ASP A N 1
ATOM 710 C CA . ASP A 1 91 ? -18.593 3.422 13.914 1.00 93.44 91 ASP A CA 1
ATOM 711 C C . ASP A 1 91 ? -19.917 2.768 13.452 1.00 93.44 91 ASP A C 1
ATOM 713 O O . ASP A 1 91 ? -20.750 3.447 12.848 1.00 93.44 91 ASP A O 1
ATOM 717 N N . PRO A 1 92 ? -20.149 1.471 13.749 1.00 91.94 92 PRO A N 1
ATOM 718 C CA . PRO A 1 92 ? -21.399 0.762 13.446 1.00 91.94 92 PRO A CA 1
ATOM 719 C C . PRO A 1 92 ? -22.660 1.338 14.106 1.00 91.94 92 PRO A C 1
ATOM 721 O O . PRO A 1 92 ? -23.777 1.047 13.665 1.00 91.94 92 PRO A O 1
ATOM 724 N N . THR A 1 93 ? -22.532 2.127 15.181 1.00 90.94 93 THR A N 1
ATOM 725 C CA . THR A 1 93 ? -23.711 2.724 15.827 1.00 90.94 93 THR A CA 1
ATOM 726 C C . THR A 1 93 ? -24.323 3.816 14.949 1.00 90.94 93 THR A C 1
ATOM 728 O O . THR A 1 93 ? -25.551 3.874 14.811 1.00 90.94 93 THR A O 1
ATOM 731 N N . THR A 1 94 ? -23.479 4.597 14.267 1.00 90.94 94 THR A N 1
ATOM 732 C CA . THR A 1 94 ? -23.860 5.679 13.348 1.00 90.94 94 THR A CA 1
ATOM 733 C C . THR A 1 94 ? -23.960 5.220 11.886 1.00 90.94 94 THR A C 1
ATOM 735 O O . THR A 1 94 ? -24.959 5.514 11.227 1.00 90.94 94 THR A O 1
ATOM 738 N N . LYS A 1 95 ? -22.986 4.452 11.377 1.00 88.44 95 LYS A N 1
ATOM 739 C CA . LYS A 1 95 ? -22.937 3.928 9.997 1.00 88.44 95 LYS A CA 1
ATOM 740 C C . LYS A 1 95 ? -23.516 2.505 9.927 1.00 88.44 95 LYS A C 1
ATOM 742 O O . LYS A 1 95 ? -22.848 1.535 10.277 1.00 88.44 95 LYS A O 1
ATOM 747 N N . LYS A 1 96 ? -24.775 2.365 9.484 1.00 87.69 96 LYS A N 1
ATOM 748 C CA . LYS A 1 96 ? -25.519 1.079 9.482 1.00 87.69 96 LYS A CA 1
ATOM 749 C C . LYS A 1 96 ? -25.011 0.036 8.481 1.00 87.69 96 LYS A C 1
ATOM 751 O O . LYS A 1 96 ? -25.329 -1.139 8.623 1.00 87.69 96 LYS A O 1
ATOM 756 N N . ASP A 1 97 ? -24.242 0.467 7.490 1.00 86.12 97 ASP A N 1
ATOM 757 C CA . ASP A 1 97 ? -23.546 -0.347 6.488 1.00 86.12 97 ASP A CA 1
ATOM 758 C C . ASP A 1 97 ? -22.244 -0.982 7.013 1.00 86.12 97 ASP A C 1
ATOM 760 O O . ASP A 1 97 ? -21.636 -1.809 6.333 1.00 86.12 97 ASP A O 1
ATOM 764 N N . VAL A 1 98 ? -21.823 -0.623 8.230 1.00 88.00 98 VAL A N 1
ATOM 765 C CA . VAL A 1 98 ? -20.616 -1.132 8.886 1.00 88.00 98 VAL A CA 1
ATOM 766 C C . VAL A 1 98 ? -21.003 -2.026 10.063 1.00 88.00 98 VAL A C 1
ATOM 768 O O . VAL A 1 98 ? -21.915 -1.728 10.833 1.00 88.00 98 VAL A O 1
ATOM 771 N N . HIS A 1 99 ? -20.288 -3.138 10.233 1.00 91.25 99 HIS A N 1
ATOM 772 C CA . HIS A 1 99 ? -20.527 -4.109 11.303 1.00 91.25 99 HIS A CA 1
ATOM 773 C C . HIS A 1 99 ? -19.241 -4.457 12.066 1.00 91.25 99 HIS A C 1
ATOM 775 O O . HIS A 1 99 ? -18.141 -4.376 11.521 1.00 91.25 99 HIS A O 1
ATOM 781 N N . PHE A 1 100 ? -19.367 -4.890 13.322 1.00 93.25 100 PHE A N 1
ATOM 782 C CA . PHE A 1 100 ? -18.243 -5.384 14.128 1.00 93.25 100 PHE A CA 1
ATOM 783 C C . PHE A 1 100 ? -17.774 -6.758 13.630 1.00 93.25 100 PHE A C 1
ATOM 785 O O . PHE A 1 100 ? -18.280 -7.804 14.059 1.00 93.25 100 PHE A O 1
ATOM 792 N N . LEU A 1 101 ? -16.835 -6.724 12.686 1.00 91.12 101 LEU A N 1
ATOM 793 C CA . LEU A 1 101 ? -16.296 -7.847 11.926 1.00 91.12 101 LEU A CA 1
ATOM 794 C C . LEU A 1 101 ? -14.777 -7.698 11.759 1.00 91.12 101 LEU A C 1
ATOM 796 O O . LEU A 1 101 ? -14.184 -6.662 12.067 1.00 91.12 101 LEU A O 1
ATOM 800 N N . LYS A 1 102 ? -14.154 -8.745 11.221 1.00 88.62 102 LYS A N 1
ATOM 801 C CA . LYS A 1 102 ? -12.791 -8.700 10.699 1.00 88.62 102 LYS A CA 1
ATOM 802 C C . LYS A 1 102 ? -12.820 -8.206 9.246 1.00 88.62 102 LYS A C 1
ATOM 804 O O . LYS A 1 102 ? -13.547 -8.765 8.429 1.00 88.62 102 LYS A O 1
ATOM 809 N N . TYR A 1 103 ? -12.027 -7.185 8.935 1.00 85.44 103 TYR A N 1
ATOM 810 C CA . TYR A 1 103 ? -11.925 -6.567 7.613 1.00 85.44 103 TYR A CA 1
ATOM 811 C C . TYR A 1 103 ? -10.540 -6.809 6.998 1.00 85.44 103 TYR A C 1
ATOM 813 O O . TYR A 1 103 ? -9.537 -6.644 7.697 1.00 85.44 103 TYR A O 1
ATOM 821 N N . PRO A 1 104 ? -10.450 -7.149 5.700 1.00 86.19 104 PRO A N 1
ATOM 822 C CA . PRO A 1 104 ? -9.179 -7.218 4.996 1.00 86.19 104 PRO A CA 1
ATOM 823 C C . PRO A 1 104 ? -8.719 -5.824 4.546 1.00 86.19 104 PRO A C 1
ATOM 825 O O . PRO A 1 104 ? -9.499 -5.036 4.003 1.00 86.19 104 PRO A O 1
ATOM 828 N N . ILE A 1 105 ? -7.428 -5.549 4.706 1.00 83.75 105 ILE A N 1
ATOM 829 C CA . ILE A 1 105 ? -6.733 -4.365 4.199 1.00 83.75 105 ILE A CA 1
ATOM 830 C C . ILE A 1 105 ? -5.768 -4.828 3.108 1.00 83.75 105 ILE A C 1
ATOM 832 O O . ILE A 1 105 ? -4.943 -5.707 3.339 1.00 83.75 105 ILE A O 1
ATOM 836 N N . TYR A 1 106 ? -5.848 -4.214 1.928 1.00 85.19 106 TYR A N 1
ATOM 837 C CA . TYR A 1 106 ? -4.974 -4.519 0.794 1.00 85.19 106 TYR A CA 1
ATOM 838 C C . TYR A 1 106 ? -4.058 -3.335 0.502 1.00 85.19 106 TYR A C 1
ATOM 840 O O . TYR A 1 106 ? -4.533 -2.211 0.328 1.00 85.19 106 TYR A O 1
ATOM 848 N N . VAL A 1 107 ? -2.758 -3.596 0.381 1.00 84.88 107 VAL A N 1
ATOM 849 C CA . VAL A 1 107 ? -1.753 -2.606 -0.001 1.00 84.88 107 VAL A CA 1
ATOM 850 C C . VAL A 1 107 ? -1.078 -2.989 -1.317 1.00 84.88 107 VAL A C 1
ATOM 852 O O . VAL A 1 107 ? -0.731 -4.144 -1.558 1.00 84.88 107 VAL A O 1
ATOM 855 N N . GLY A 1 108 ? -0.877 -1.990 -2.174 1.00 84.56 108 GLY A N 1
ATOM 856 C CA . GLY A 1 108 ? 0.001 -2.067 -3.336 1.00 84.56 108 GLY A CA 1
ATOM 857 C C . GLY A 1 108 ? 1.081 -1.004 -3.198 1.00 84.56 108 GLY A C 1
ATOM 858 O O . GLY A 1 108 ? 0.754 0.175 -3.071 1.00 84.56 108 GLY A O 1
ATOM 859 N N . GLY A 1 109 ? 2.344 -1.422 -3.199 1.00 85.06 109 GLY A N 1
ATOM 860 C CA . GLY A 1 109 ? 3.506 -0.543 -3.129 1.00 85.06 109 GLY A CA 1
ATOM 861 C C . GLY A 1 109 ? 4.399 -0.749 -4.344 1.00 85.06 109 GLY A C 1
ATOM 862 O O . GLY A 1 109 ? 5.050 -1.783 -4.473 1.00 85.06 109 GLY A O 1
ATOM 863 N N . ASN A 1 110 ? 4.444 0.235 -5.236 1.00 85.38 110 ASN A N 1
ATOM 864 C CA . ASN A 1 110 ? 5.458 0.301 -6.285 1.00 85.38 110 ASN A CA 1
ATOM 865 C C . ASN A 1 110 ? 6.749 0.940 -5.751 1.00 85.38 110 ASN A C 1
ATOM 867 O O . ASN A 1 110 ? 6.702 1.809 -4.889 1.00 85.38 110 ASN A O 1
ATOM 871 N N . ARG A 1 111 ? 7.895 0.586 -6.322 1.00 82.94 111 ARG A N 1
ATOM 872 C CA . ARG A 1 111 ? 9.096 1.424 -6.322 1.00 82.94 111 ARG A CA 1
ATOM 873 C C . ARG A 1 111 ? 9.797 1.196 -7.648 1.00 82.94 111 ARG A C 1
ATOM 875 O O . ARG A 1 111 ? 10.538 0.234 -7.791 1.00 82.94 111 ARG A O 1
ATOM 882 N N . GLY A 1 112 ? 9.546 2.052 -8.624 1.00 84.25 112 GLY A N 1
ATOM 883 C CA . GLY A 1 112 ? 9.936 1.810 -10.005 1.00 84.25 112 GLY A CA 1
ATOM 884 C C . GLY A 1 112 ? 9.312 2.813 -10.966 1.00 84.25 112 GLY A C 1
ATOM 885 O O . GLY A 1 112 ? 8.181 3.253 -10.763 1.00 84.25 112 GLY A O 1
ATOM 886 N N . ARG A 1 113 ? 10.011 3.165 -12.046 1.00 87.69 113 ARG A N 1
ATOM 887 C CA . ARG A 1 113 ? 9.326 3.687 -13.236 1.00 87.69 113 ARG A CA 1
ATOM 888 C C . ARG A 1 113 ? 8.649 2.512 -13.938 1.00 87.69 113 ARG A C 1
ATOM 890 O O . ARG A 1 113 ? 9.254 1.454 -14.080 1.00 87.69 113 ARG A O 1
ATOM 897 N N . GLY A 1 114 ? 7.407 2.704 -14.374 1.00 87.69 114 GLY A N 1
ATOM 898 C CA . GLY A 1 114 ? 6.688 1.688 -15.139 1.00 87.69 114 GLY A CA 1
ATOM 899 C C . GLY A 1 114 ? 7.371 1.380 -16.474 1.00 87.69 114 GLY A C 1
ATOM 900 O O . GLY A 1 114 ? 8.036 2.234 -17.066 1.00 87.69 114 GLY A O 1
ATOM 901 N N . GLN A 1 115 ? 7.185 0.151 -16.944 1.00 89.75 115 GLN A N 1
ATOM 902 C CA . GLN A 1 115 ? 7.711 -0.366 -18.213 1.00 89.75 115 GLN A CA 1
ATOM 903 C C . GLN A 1 115 ? 6.881 0.109 -19.416 1.00 89.75 115 GLN A C 1
ATOM 905 O O . GLN A 1 115 ? 7.371 0.094 -20.541 1.00 89.75 115 GLN A O 1
ATOM 910 N N . ILE A 1 116 ? 5.623 0.492 -19.176 1.00 92.19 116 ILE A N 1
ATOM 911 C CA . ILE A 1 116 ? 4.604 0.794 -20.186 1.00 92.19 116 ILE A CA 1
ATOM 912 C C . ILE A 1 116 ? 3.862 2.073 -19.767 1.00 92.19 116 ILE A C 1
ATOM 914 O O . ILE A 1 116 ? 3.572 2.262 -18.581 1.00 92.19 116 ILE A O 1
ATOM 918 N N . TYR A 1 117 ? 3.576 2.950 -20.726 1.00 90.38 117 TYR A N 1
ATOM 919 C CA . TYR A 1 117 ? 2.773 4.162 -20.552 1.00 90.38 117 TYR A CA 1
ATOM 920 C C . TYR A 1 117 ? 1.268 3.892 -20.771 1.00 90.38 117 TYR A C 1
ATOM 922 O O . TYR A 1 117 ? 0.903 2.867 -21.344 1.00 90.38 117 TYR A O 1
ATOM 930 N N . PRO A 1 118 ? 0.354 4.787 -20.338 1.00 91.12 118 PRO A N 1
ATOM 931 C CA . PRO A 1 118 ? -1.093 4.585 -20.497 1.00 91.12 118 PRO A CA 1
ATOM 932 C C . PRO A 1 118 ? -1.594 4.449 -21.946 1.00 91.12 118 PRO A C 1
ATOM 934 O O . PRO A 1 118 ? -2.703 3.967 -22.149 1.00 91.12 118 PRO A O 1
ATOM 937 N N . ASP A 1 119 ? -0.799 4.868 -22.933 1.00 93.38 119 ASP A N 1
ATOM 938 C CA . ASP A 1 119 ? -1.056 4.706 -24.371 1.00 93.38 119 ASP A CA 1
ATOM 939 C C . ASP A 1 119 ? -0.603 3.341 -24.933 1.00 93.38 119 ASP A C 1
ATOM 941 O O . ASP A 1 119 ? -0.821 3.052 -26.107 1.00 93.38 119 ASP A O 1
ATOM 945 N N . GLY A 1 120 ? 0.017 2.492 -24.105 1.00 93.25 120 GLY A N 1
ATOM 946 C CA . GLY A 1 120 ? 0.573 1.194 -24.490 1.00 93.25 120 GLY A CA 1
ATOM 947 C C . GLY A 1 120 ? 2.032 1.236 -24.960 1.00 93.25 120 GLY A C 1
ATOM 948 O O . GLY A 1 120 ? 2.617 0.175 -25.183 1.00 93.25 120 GLY A O 1
ATOM 949 N N . SER A 1 121 ? 2.653 2.414 -25.078 1.00 90.94 121 SER A N 1
ATOM 950 C CA . SER A 1 121 ? 4.054 2.531 -25.496 1.00 90.94 121 SER A CA 1
ATOM 951 C C . SER A 1 121 ? 5.028 2.028 -24.418 1.00 90.94 121 SER A C 1
ATOM 953 O O . SER A 1 121 ? 4.804 2.190 -23.214 1.00 90.94 121 SER A O 1
ATOM 955 N N . LYS A 1 122 ? 6.136 1.402 -24.842 1.00 89.94 122 LYS A N 1
ATOM 956 C CA . LYS A 1 122 ? 7.230 0.991 -23.944 1.00 89.94 122 LYS A CA 1
ATOM 957 C C . LYS A 1 122 ? 8.006 2.217 -23.453 1.00 89.94 122 LYS A C 1
ATOM 959 O O . LYS A 1 122 ? 8.299 3.125 -24.227 1.00 89.94 122 LYS A O 1
ATOM 964 N N . SER A 1 123 ? 8.396 2.217 -22.181 1.00 91.19 123 SER A N 1
ATOM 965 C CA . SER A 1 123 ? 9.329 3.202 -21.626 1.00 91.19 123 SER A CA 1
ATOM 966 C C . SER A 1 123 ? 10.782 2.746 -21.788 1.00 91.19 123 SER A C 1
ATOM 968 O O . SER A 1 123 ? 11.055 1.566 -21.968 1.00 91.19 123 SER A O 1
ATOM 970 N N . ASN A 1 124 ? 11.748 3.647 -21.599 1.00 89.00 124 ASN A N 1
ATOM 971 C CA . ASN A 1 124 ? 13.169 3.279 -21.521 1.00 89.00 124 ASN A CA 1
ATOM 972 C C . ASN A 1 124 ? 13.572 2.529 -20.222 1.00 89.00 124 ASN A C 1
ATOM 974 O O . ASN A 1 124 ? 14.757 2.433 -19.922 1.00 89.00 124 ASN A O 1
ATOM 978 N N . ASN A 1 125 ? 12.615 2.033 -19.423 1.00 90.31 125 ASN A N 1
ATOM 979 C CA . ASN A 1 125 ? 12.853 1.202 -18.231 1.00 90.31 125 ASN A CA 1
ATOM 980 C C . ASN A 1 125 ? 12.387 -0.255 -18.449 1.00 90.31 125 ASN A C 1
ATOM 982 O O . ASN A 1 125 ? 11.778 -0.859 -17.562 1.00 90.31 125 ASN A O 1
ATOM 986 N N . THR A 1 126 ? 12.598 -0.787 -19.656 1.00 92.06 126 THR A N 1
ATOM 987 C CA . THR A 1 126 ? 12.237 -2.154 -20.062 1.00 92.06 126 THR A CA 1
ATOM 988 C C . THR A 1 126 ? 13.191 -2.678 -21.141 1.00 92.06 126 THR A C 1
ATOM 990 O O . THR A 1 126 ? 13.992 -1.916 -21.681 1.00 92.06 126 THR A O 1
ATOM 993 N N . VAL A 1 127 ? 13.091 -3.971 -21.452 1.00 93.31 127 VAL A N 1
ATOM 994 C CA . VAL A 1 127 ? 13.871 -4.639 -22.505 1.00 93.31 127 VAL A CA 1
ATOM 995 C C . VAL A 1 127 ? 13.260 -4.387 -23.889 1.00 93.31 127 VAL A C 1
ATOM 997 O O . VAL A 1 127 ? 12.032 -4.435 -24.081 1.00 93.31 127 VAL A O 1
ATOM 1000 N N . TYR A 1 128 ? 14.135 -4.151 -24.865 1.00 92.44 128 TYR A N 1
ATOM 1001 C CA . TYR A 1 128 ? 13.798 -4.072 -26.283 1.00 92.44 128 TYR A CA 1
ATOM 1002 C C . TYR A 1 128 ? 14.216 -5.376 -26.976 1.00 92.44 128 TYR A C 1
ATOM 1004 O O . TYR A 1 128 ? 15.319 -5.876 -26.758 1.00 92.44 128 TYR A O 1
ATOM 1012 N N . ASN A 1 129 ? 13.307 -5.935 -27.777 1.00 93.56 129 ASN A N 1
ATOM 1013 C CA . ASN A 1 129 ? 13.475 -7.204 -28.486 1.00 93.56 129 ASN A CA 1
ATOM 1014 C C . ASN A 1 129 ? 13.532 -6.939 -29.991 1.00 93.56 129 ASN A C 1
ATOM 1016 O O . ASN A 1 129 ? 12.951 -5.960 -30.454 1.00 93.56 129 ASN A O 1
ATOM 1020 N N . ALA A 1 130 ? 14.154 -7.853 -30.729 1.00 91.56 130 ALA A N 1
ATOM 1021 C CA . ALA A 1 130 ? 14.182 -7.860 -32.182 1.00 91.56 130 ALA A CA 1
ATOM 1022 C C . ALA A 1 130 ? 12.799 -8.126 -32.797 1.00 91.56 130 ALA A C 1
ATOM 1024 O O . ALA A 1 130 ? 12.197 -9.177 -32.553 1.00 91.56 130 ALA A O 1
ATOM 1025 N N . THR A 1 131 ? 12.339 -7.235 -33.678 1.00 89.38 131 THR A N 1
ATOM 1026 C CA . THR A 1 131 ? 11.083 -7.411 -34.434 1.00 89.38 131 THR A CA 1
ATOM 1027 C C . THR A 1 131 ? 11.220 -8.429 -35.584 1.00 89.38 131 THR A C 1
ATOM 1029 O O . THR A 1 131 ? 10.225 -8.855 -36.170 1.00 89.38 131 THR A O 1
ATOM 1032 N N . GLY A 1 132 ? 12.438 -8.884 -35.903 1.00 85.81 132 GLY A N 1
ATOM 1033 C CA . GLY A 1 132 ? 12.712 -9.875 -36.948 1.00 85.81 132 GLY A CA 1
ATOM 1034 C C . GLY A 1 132 ? 13.969 -10.708 -36.682 1.00 85.81 132 GLY A C 1
ATOM 1035 O O . GLY A 1 132 ? 14.787 -10.364 -35.836 1.00 85.81 132 GLY A O 1
ATOM 1036 N N . ALA A 1 133 ? 14.126 -11.812 -37.416 1.00 87.44 133 ALA A N 1
ATOM 1037 C CA . ALA A 1 133 ? 15.389 -12.550 -37.479 1.00 87.44 133 ALA A CA 1
ATOM 1038 C C . ALA A 1 133 ? 16.243 -12.026 -38.645 1.00 87.44 133 ALA A C 1
ATOM 1040 O O . ALA A 1 133 ? 15.704 -11.739 -39.715 1.00 87.44 133 ALA A O 1
ATOM 1041 N N . GLY A 1 134 ? 17.560 -11.928 -38.469 1.00 85.81 134 GLY A N 1
ATOM 1042 C CA . GLY A 1 134 ? 18.453 -11.363 -39.483 1.00 85.81 134 GLY A CA 1
ATOM 1043 C C . GLY A 1 134 ? 19.846 -11.044 -38.949 1.00 85.81 134 GLY A C 1
ATOM 1044 O O . GLY A 1 134 ? 20.206 -11.471 -37.858 1.00 85.81 134 GLY A O 1
ATOM 1045 N N . VAL A 1 135 ? 20.623 -10.292 -39.728 1.00 83.75 135 VAL A N 1
ATOM 1046 C CA . VAL A 1 135 ? 21.930 -9.752 -39.322 1.00 83.75 135 VAL A CA 1
ATOM 1047 C C . VAL A 1 135 ? 21.758 -8.280 -38.949 1.00 83.75 135 VAL A C 1
ATOM 1049 O O . VAL A 1 135 ? 21.100 -7.547 -39.686 1.00 83.75 135 VAL A O 1
ATOM 1052 N N . ILE A 1 136 ? 22.323 -7.856 -37.818 1.00 84.19 136 ILE A N 1
ATOM 1053 C CA . ILE A 1 136 ? 22.225 -6.471 -37.337 1.00 84.19 136 ILE A CA 1
ATOM 1054 C C . ILE A 1 136 ? 23.118 -5.534 -38.153 1.00 84.19 136 ILE A C 1
ATOM 1056 O O . ILE A 1 136 ? 24.306 -5.801 -38.338 1.00 84.19 136 ILE A O 1
ATOM 1060 N N . THR A 1 137 ? 22.566 -4.371 -38.500 1.00 82.06 137 THR A N 1
ATOM 1061 C CA . THR A 1 137 ? 23.309 -3.182 -38.935 1.00 82.06 137 THR A CA 1
ATOM 1062 C C . THR A 1 137 ? 22.931 -2.021 -38.014 1.00 82.06 137 THR A C 1
ATOM 1064 O O . THR A 1 137 ? 21.743 -1.791 -37.787 1.00 82.06 137 THR A O 1
ATOM 1067 N N . ILE A 1 138 ? 23.910 -1.294 -37.467 1.00 76.50 138 ILE A N 1
ATOM 1068 C CA . ILE A 1 138 ? 23.663 -0.194 -36.519 1.00 76.50 138 ILE A CA 1
ATOM 1069 C C . ILE A 1 138 ? 23.817 1.136 -37.263 1.00 76.50 138 ILE A C 1
ATOM 1071 O O . ILE A 1 138 ? 24.916 1.504 -37.662 1.00 76.50 138 ILE A O 1
ATOM 1075 N N . THR A 1 139 ? 22.714 1.858 -37.468 1.00 72.62 139 THR A N 1
ATOM 1076 C CA . THR A 1 139 ? 22.697 3.142 -38.196 1.00 72.62 139 THR A CA 1
ATOM 1077 C C . THR A 1 139 ? 21.752 4.145 -37.544 1.00 72.62 139 THR A C 1
ATOM 1079 O O . THR A 1 139 ? 20.806 3.759 -36.856 1.00 72.62 139 THR A O 1
ATOM 1082 N N . ASP A 1 140 ? 22.002 5.436 -37.778 1.00 68.69 140 ASP A N 1
ATOM 1083 C CA . ASP A 1 140 ? 21.031 6.495 -37.496 1.00 68.69 140 ASP A CA 1
ATOM 1084 C C . ASP A 1 140 ? 19.742 6.301 -38.328 1.00 68.69 140 ASP A C 1
ATOM 1086 O O . ASP A 1 140 ? 19.789 5.671 -39.390 1.00 68.69 140 ASP A O 1
ATOM 1090 N N . PRO A 1 141 ? 18.585 6.846 -37.898 1.00 60.34 141 PRO A N 1
ATOM 1091 C CA . PRO A 1 141 ? 17.313 6.636 -38.587 1.00 60.34 141 PRO A CA 1
ATOM 1092 C C . PRO A 1 141 ? 17.356 7.115 -40.048 1.00 60.34 141 PRO A C 1
ATOM 1094 O O . PRO A 1 141 ? 17.475 8.312 -40.313 1.00 60.34 141 PRO A O 1
ATOM 1097 N N . ALA A 1 142 ? 17.211 6.183 -40.992 1.00 62.00 142 ALA A N 1
ATOM 1098 C CA . ALA A 1 142 ? 17.208 6.452 -42.428 1.00 62.00 142 ALA A CA 1
ATOM 1099 C C . ALA A 1 142 ? 15.989 5.812 -43.115 1.00 62.00 142 ALA A C 1
ATOM 1101 O O . ALA A 1 142 ? 15.604 4.685 -42.796 1.00 62.00 142 ALA A O 1
ATOM 1102 N N . ASP A 1 143 ? 15.397 6.516 -44.084 1.00 50.34 143 ASP A N 1
ATOM 1103 C CA . ASP A 1 143 ? 14.229 6.038 -44.832 1.00 50.34 143 ASP A CA 1
ATOM 1104 C C . ASP A 1 143 ? 14.592 4.862 -45.758 1.00 50.34 143 ASP A C 1
ATOM 1106 O O . ASP A 1 143 ? 15.136 5.034 -46.852 1.00 50.34 143 ASP A O 1
ATOM 1110 N N . GLY A 1 144 ? 14.251 3.642 -45.337 1.00 55.47 144 GLY A N 1
ATOM 1111 C CA . GLY A 1 144 ? 14.501 2.416 -46.094 1.00 55.47 144 GLY A CA 1
ATOM 1112 C C . GLY A 1 144 ? 13.543 1.281 -45.729 1.00 55.47 144 GLY A C 1
ATOM 1113 O O . GLY A 1 144 ? 12.997 1.228 -44.633 1.00 55.47 144 GLY A O 1
ATOM 1114 N N . ARG A 1 145 ? 13.335 0.336 -46.658 1.00 54.38 145 ARG A N 1
ATOM 1115 C CA . ARG A 1 145 ? 12.440 -0.833 -46.492 1.00 54.38 145 ARG A CA 1
ATOM 1116 C C . ARG A 1 145 ? 13.049 -1.945 -45.619 1.00 54.38 145 ARG A C 1
ATOM 1118 O O . ARG A 1 145 ? 13.043 -3.110 -46.009 1.00 54.38 145 ARG A O 1
ATOM 1125 N N . GLN A 1 146 ? 13.604 -1.586 -44.469 1.00 69.06 146 GLN A N 1
ATOM 1126 C CA . GLN A 1 146 ? 14.103 -2.524 -43.464 1.00 69.06 146 GLN A CA 1
ATOM 1127 C C . GLN A 1 146 ? 13.206 -2.467 -42.222 1.00 69.06 146 GLN A C 1
ATOM 1129 O O . GLN A 1 146 ? 12.483 -1.495 -42.010 1.00 69.06 146 GLN A O 1
ATOM 1134 N N . VAL A 1 147 ? 13.221 -3.525 -41.412 1.00 74.62 147 VAL A N 1
ATOM 1135 C CA . VAL A 1 147 ? 12.581 -3.502 -40.091 1.00 74.62 147 VAL A CA 1
ATOM 1136 C C . VAL A 1 147 ? 13.498 -2.702 -39.169 1.00 74.62 147 VAL A C 1
ATOM 1138 O O . VAL A 1 147 ? 14.617 -3.133 -38.908 1.00 74.62 147 VAL A O 1
ATOM 1141 N N . VAL A 1 148 ? 13.049 -1.524 -38.732 1.00 82.81 148 VAL A N 1
ATOM 1142 C CA . VAL A 1 148 ? 13.838 -0.606 -37.896 1.00 82.81 148 VAL A CA 1
ATOM 1143 C C . VAL A 1 148 ? 13.350 -0.680 -36.451 1.00 82.81 148 VAL A C 1
ATOM 1145 O O . VAL A 1 148 ? 12.252 -0.220 -36.137 1.00 82.81 148 VAL A O 1
ATOM 1148 N N . ASP A 1 149 ? 14.187 -1.224 -35.569 1.00 84.38 149 ASP A N 1
ATOM 1149 C CA . ASP A 1 149 ? 13.940 -1.274 -34.126 1.00 84.38 149 ASP A CA 1
ATOM 1150 C C . ASP A 1 149 ? 14.555 -0.045 -33.434 1.00 84.38 149 ASP A C 1
ATOM 1152 O O . ASP A 1 149 ? 15.772 0.077 -33.297 1.00 84.38 149 ASP A O 1
ATOM 1156 N N . ILE A 1 150 ? 13.709 0.890 -32.986 1.00 84.94 150 ILE A N 1
ATOM 1157 C CA . ILE A 1 150 ? 14.151 2.126 -32.316 1.00 84.94 150 ILE A CA 1
ATOM 1158 C C . ILE A 1 150 ? 14.308 1.878 -30.810 1.00 84.94 150 ILE A C 1
ATOM 1160 O O . ILE A 1 150 ? 13.324 1.686 -30.091 1.00 84.94 150 ILE A O 1
ATOM 1164 N N . ILE A 1 151 ? 15.548 1.942 -30.320 1.00 86.12 151 ILE A N 1
ATOM 1165 C CA . ILE A 1 151 ? 15.890 1.776 -28.901 1.00 86.12 151 ILE A CA 1
ATOM 1166 C C . ILE A 1 151 ? 16.201 3.159 -28.294 1.00 86.12 151 ILE A C 1
ATOM 1168 O O . ILE A 1 151 ? 17.148 3.816 -28.728 1.00 86.12 151 ILE A O 1
ATOM 1172 N N . PRO A 1 152 ? 15.430 3.646 -27.301 1.00 86.75 152 PRO A N 1
ATOM 1173 C CA . PRO A 1 152 ? 15.697 4.930 -26.656 1.00 86.75 152 PRO A CA 1
ATOM 1174 C C . PRO A 1 152 ? 16.884 4.838 -25.679 1.00 86.75 152 PRO A C 1
ATOM 1176 O O . PRO A 1 152 ? 17.148 3.760 -25.148 1.00 86.75 152 PRO A O 1
ATOM 1179 N N . PRO A 1 153 ? 17.547 5.959 -25.330 1.00 84.94 153 PRO A N 1
ATOM 1180 C CA . PRO A 1 153 ? 18.627 5.961 -24.342 1.00 84.94 153 PRO A CA 1
ATOM 1181 C C . PRO A 1 153 ? 18.189 5.444 -22.961 1.00 84.94 153 PRO A C 1
ATOM 1183 O O . PRO A 1 153 ? 17.176 5.890 -22.407 1.00 84.94 153 PRO A O 1
ATOM 1186 N N . GLY A 1 154 ? 18.978 4.541 -22.373 1.00 86.31 154 GLY A N 1
ATOM 1187 C CA . GLY A 1 154 ? 18.727 3.975 -21.042 1.00 86.31 154 GLY A CA 1
ATOM 1188 C C . GLY A 1 154 ? 19.208 2.529 -20.884 1.00 86.31 154 GLY A C 1
ATOM 1189 O O . GLY A 1 154 ? 20.124 2.300 -20.097 1.00 86.31 154 GLY A O 1
ATOM 1190 N N . PRO A 1 155 ? 18.598 1.557 -21.585 1.00 87.19 155 PRO A N 1
ATOM 1191 C CA . PRO A 1 155 ? 19.027 0.164 -21.563 1.00 87.19 155 PRO A CA 1
ATOM 1192 C C . PRO A 1 155 ? 20.339 -0.025 -22.349 1.00 87.19 155 PRO A C 1
ATOM 1194 O O . PRO A 1 155 ? 20.559 0.616 -23.375 1.00 87.19 155 PRO A O 1
ATOM 1197 N N . GLU A 1 156 ? 21.218 -0.900 -21.863 1.00 88.25 156 GLU A N 1
ATOM 1198 C CA . GLU A 1 156 ? 22.517 -1.201 -22.486 1.00 88.25 156 GLU A CA 1
ATOM 1199 C C . GLU A 1 156 ? 22.336 -2.204 -23.633 1.00 88.25 156 GLU A C 1
ATOM 1201 O O . GLU A 1 156 ? 21.580 -3.164 -23.482 1.00 88.25 156 GLU A O 1
ATOM 1206 N N . LEU A 1 157 ? 23.005 -2.005 -24.771 1.00 90.44 157 LEU A N 1
ATOM 1207 C CA . LEU A 1 157 ? 22.960 -2.946 -25.896 1.00 90.44 157 LEU A CA 1
ATOM 1208 C C . LEU A 1 157 ? 23.762 -4.213 -25.566 1.00 90.44 157 LEU A C 1
ATOM 1210 O O . LEU A 1 157 ? 24.894 -4.127 -25.101 1.00 90.44 157 LEU A O 1
ATOM 1214 N N . LEU A 1 158 ? 23.176 -5.383 -25.829 1.00 91.25 158 LEU A N 1
ATOM 1215 C CA . LEU A 1 158 ? 23.823 -6.692 -25.635 1.00 91.25 158 LEU A CA 1
ATOM 1216 C C . LEU A 1 158 ? 24.372 -7.295 -26.931 1.00 91.25 158 LEU A C 1
ATOM 1218 O O . LEU A 1 158 ? 25.074 -8.302 -26.884 1.00 91.25 158 LEU A O 1
ATOM 1222 N N . VAL A 1 159 ? 24.015 -6.702 -28.067 1.00 89.38 159 VAL A N 1
ATOM 1223 C CA . VAL A 1 159 ? 24.290 -7.206 -29.413 1.00 89.38 159 VAL A CA 1
ATOM 1224 C C . VAL A 1 159 ? 25.291 -6.321 -30.143 1.00 89.38 159 VAL A C 1
ATOM 1226 O O . VAL A 1 159 ? 25.364 -5.116 -29.895 1.00 89.38 159 VAL A O 1
ATOM 1229 N N . SER A 1 160 ? 26.045 -6.918 -31.061 1.00 89.00 160 SER A N 1
ATOM 1230 C CA . SER A 1 160 ? 27.044 -6.221 -31.879 1.00 89.00 160 SER A CA 1
ATOM 1231 C C . SER A 1 160 ? 26.620 -6.090 -33.344 1.00 89.00 160 SER A C 1
ATOM 1233 O O . SER A 1 160 ? 25.780 -6.837 -33.846 1.00 89.00 160 SER A O 1
ATOM 1235 N N . GLU A 1 161 ? 27.223 -5.141 -34.062 1.00 87.88 161 GLU A N 1
ATOM 1236 C CA . GLU A 1 161 ? 27.047 -5.031 -35.513 1.00 87.88 161 GLU A CA 1
ATOM 1237 C C . GLU A 1 161 ? 27.545 -6.306 -36.223 1.00 87.88 161 GLU A C 1
ATOM 1239 O O . GLU A 1 161 ? 28.574 -6.875 -35.856 1.00 87.88 161 GLU A O 1
ATOM 1244 N N . GLY A 1 162 ? 26.800 -6.780 -37.226 1.00 85.25 162 GLY A N 1
ATOM 1245 C CA . GLY A 1 162 ? 27.088 -8.032 -37.929 1.00 85.25 162 GLY A CA 1
ATOM 1246 C C . GLY A 1 162 ? 26.665 -9.308 -37.187 1.00 85.25 162 GLY A C 1
ATOM 1247 O O . GLY A 1 162 ? 26.833 -10.403 -37.726 1.00 85.25 162 GLY A O 1
ATOM 1248 N N . GLU A 1 163 ? 26.095 -9.206 -35.982 1.00 90.25 163 GLU A N 1
ATOM 1249 C CA . GLU A 1 163 ? 25.575 -10.359 -35.243 1.00 90.25 163 GLU A CA 1
ATOM 1250 C C . GLU A 1 163 ? 24.263 -10.885 -35.851 1.00 90.25 163 GLU A C 1
ATOM 1252 O O . GLU A 1 163 ? 23.419 -10.118 -36.318 1.00 90.25 163 GLU A O 1
ATOM 1257 N N . SER A 1 164 ? 24.086 -12.211 -35.839 1.00 89.88 164 SER A N 1
ATOM 1258 C CA . SER A 1 164 ? 22.862 -12.878 -36.298 1.00 89.88 164 SER A CA 1
ATOM 1259 C C . SER A 1 164 ? 21.884 -13.079 -35.141 1.00 89.88 164 SER A C 1
ATOM 1261 O O . SER A 1 164 ? 22.184 -13.786 -34.177 1.00 89.88 164 SER A O 1
ATOM 1263 N N . ILE A 1 165 ? 20.702 -12.480 -35.261 1.00 91.50 165 ILE A N 1
ATOM 1264 C CA . ILE A 1 165 ? 19.645 -12.464 -34.248 1.00 91.50 165 ILE A CA 1
ATOM 1265 C C . ILE A 1 165 ? 18.404 -13.243 -34.678 1.00 91.50 165 ILE A C 1
ATOM 1267 O O . ILE A 1 165 ? 18.088 -13.388 -35.862 1.00 91.50 165 ILE A O 1
ATOM 1271 N N . LYS A 1 166 ? 17.665 -13.728 -33.680 1.00 92.12 166 LYS A N 1
ATOM 1272 C CA . LYS A 1 166 ? 16.352 -14.363 -33.842 1.00 92.12 166 LYS A CA 1
ATOM 1273 C C . LYS A 1 166 ? 15.229 -13.366 -33.559 1.00 92.12 166 LYS A C 1
ATOM 1275 O O . LYS A 1 166 ? 15.400 -12.433 -32.783 1.00 92.12 166 LYS A O 1
ATOM 1280 N N . PHE A 1 167 ? 14.054 -13.630 -34.128 1.00 89.75 167 PHE A N 1
ATOM 1281 C CA . PHE A 1 167 ? 12.815 -12.961 -33.733 1.00 89.75 167 PHE A CA 1
ATOM 1282 C C . PHE A 1 167 ? 12.612 -13.058 -32.211 1.00 89.75 167 PHE A C 1
ATOM 1284 O O . PHE A 1 167 ? 12.883 -14.108 -31.623 1.00 89.75 167 PHE A O 1
ATOM 1291 N N . ASP A 1 168 ? 12.159 -11.965 -31.593 1.00 90.38 168 ASP A N 1
ATOM 1292 C CA . ASP A 1 168 ? 11.977 -11.802 -30.144 1.00 90.38 168 ASP A CA 1
ATOM 1293 C C . ASP A 1 168 ? 13.251 -11.933 -29.274 1.00 90.38 168 ASP A C 1
ATOM 1295 O O . ASP A 1 168 ? 13.172 -11.899 -28.043 1.00 90.38 168 ASP A O 1
ATOM 1299 N N . GLN A 1 169 ? 14.449 -12.016 -29.869 1.00 93.12 169 GLN A N 1
ATOM 1300 C CA . GLN A 1 169 ? 15.707 -11.987 -29.114 1.00 93.12 169 GLN A CA 1
ATOM 1301 C C . GLN A 1 169 ? 15.888 -10.619 -28.426 1.00 93.12 169 GLN A C 1
ATOM 1303 O O . GLN A 1 169 ? 15.711 -9.590 -29.083 1.00 93.12 169 GLN A O 1
ATOM 1308 N N . PRO A 1 170 ? 16.255 -10.563 -27.130 1.00 93.56 170 PRO A N 1
ATOM 1309 C CA . PRO A 1 170 ? 16.528 -9.299 -26.455 1.00 93.56 170 PRO A CA 1
ATOM 1310 C C . PRO A 1 170 ? 17.770 -8.629 -27.056 1.00 93.56 170 PRO A C 1
ATOM 1312 O O . PRO A 1 170 ? 18.851 -9.214 -27.084 1.00 93.56 170 PRO A O 1
ATOM 1315 N N . LEU A 1 171 ? 17.607 -7.387 -27.512 1.00 92.00 171 LEU A N 1
ATOM 1316 C CA . LEU A 1 171 ? 18.685 -6.535 -28.023 1.00 92.00 171 LEU A CA 1
ATOM 1317 C C . LEU A 1 171 ? 19.389 -5.777 -26.889 1.00 92.00 171 LEU A C 1
ATOM 1319 O O . LEU A 1 171 ? 20.518 -5.315 -27.050 1.00 92.00 171 LEU A O 1
ATOM 1323 N N . THR A 1 172 ? 18.723 -5.639 -25.738 1.00 93.25 172 THR A N 1
ATOM 1324 C CA . THR A 1 172 ? 19.209 -4.850 -24.604 1.00 93.25 172 THR A CA 1
ATOM 1325 C C . THR A 1 172 ? 19.179 -5.603 -23.279 1.00 93.25 172 THR A C 1
ATOM 1327 O O . THR A 1 172 ? 18.388 -6.525 -23.076 1.00 93.25 172 THR A O 1
ATOM 1330 N N . SER A 1 173 ? 19.977 -5.133 -22.321 1.00 91.50 173 SER A N 1
ATOM 1331 C CA . SER A 1 173 ? 19.849 -5.498 -20.914 1.00 91.50 173 SER A CA 1
ATOM 1332 C C . SER A 1 173 ? 18.540 -4.953 -20.326 1.00 91.50 173 SER A C 1
ATOM 1334 O O . SER A 1 173 ? 17.835 -4.144 -20.943 1.00 91.50 173 SER A O 1
ATOM 1336 N N . ASN A 1 174 ? 18.185 -5.417 -19.124 1.00 92.31 174 ASN A N 1
ATOM 1337 C CA . ASN A 1 174 ? 17.031 -4.909 -18.389 1.00 92.31 174 ASN A CA 1
ATOM 1338 C C . ASN A 1 174 ? 17.472 -3.818 -17.394 1.00 92.31 174 ASN A C 1
ATOM 1340 O O . ASN A 1 174 ? 18.034 -4.158 -16.352 1.00 92.31 174 ASN A O 1
ATOM 1344 N N . PRO A 1 175 ? 17.188 -2.526 -17.647 1.00 89.50 175 PRO A N 1
ATOM 1345 C CA . PRO A 1 175 ? 17.558 -1.438 -16.739 1.00 89.50 175 PRO A CA 1
ATOM 1346 C C . PRO A 1 175 ? 16.651 -1.354 -15.497 1.00 89.50 175 PRO A C 1
ATOM 1348 O O . PRO A 1 175 ? 16.905 -0.547 -14.599 1.00 89.50 175 PRO A O 1
ATOM 1351 N N . ASN A 1 176 ? 15.564 -2.138 -15.428 1.00 90.00 176 ASN A N 1
ATOM 1352 C CA . ASN A 1 176 ? 14.619 -2.041 -14.325 1.00 90.00 176 ASN A CA 1
ATOM 1353 C C . ASN A 1 176 ? 15.163 -2.664 -13.030 1.00 90.00 176 ASN A C 1
ATOM 1355 O O . ASN A 1 176 ? 15.168 -3.876 -12.839 1.00 90.00 176 ASN A O 1
ATOM 1359 N N . VAL A 1 177 ? 15.482 -1.781 -12.091 1.00 88.25 177 VAL A N 1
ATOM 1360 C CA . VAL A 1 177 ? 15.899 -2.066 -10.707 1.00 88.25 177 VAL A CA 1
ATOM 1361 C C . VAL A 1 177 ? 14.795 -1.758 -9.680 1.00 88.25 177 VAL A C 1
ATOM 1363 O O . VAL A 1 177 ? 15.042 -1.639 -8.474 1.00 88.25 177 VAL A O 1
ATOM 1366 N N . GLY A 1 178 ? 13.566 -1.575 -10.169 1.00 86.12 178 GLY A N 1
ATOM 1367 C CA . GLY A 1 178 ? 12.351 -1.375 -9.391 1.00 86.12 178 GLY A CA 1
ATOM 1368 C C . GLY A 1 17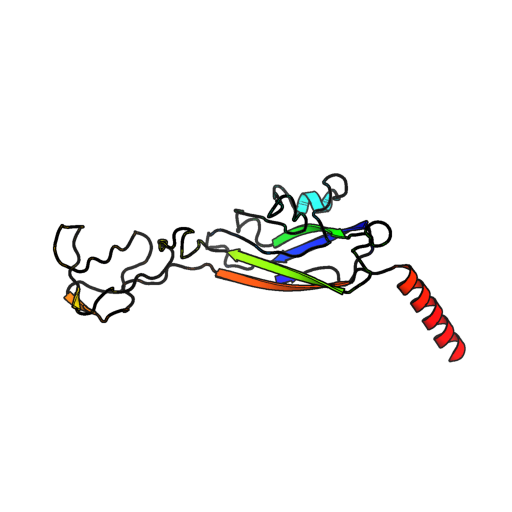8 ? 11.410 -2.581 -9.413 1.00 86.12 178 GLY A C 1
ATOM 1369 O O . GLY A 1 178 ? 11.696 -3.610 -10.021 1.00 86.12 178 GLY A O 1
ATOM 1370 N N . GLY A 1 179 ? 10.251 -2.446 -8.775 1.00 85.12 179 GLY A N 1
ATOM 1371 C CA . GLY A 1 179 ? 9.206 -3.467 -8.786 1.00 85.12 179 GLY A CA 1
ATOM 1372 C C . GLY A 1 179 ? 7.941 -3.042 -8.048 1.00 85.12 179 GLY A C 1
ATOM 1373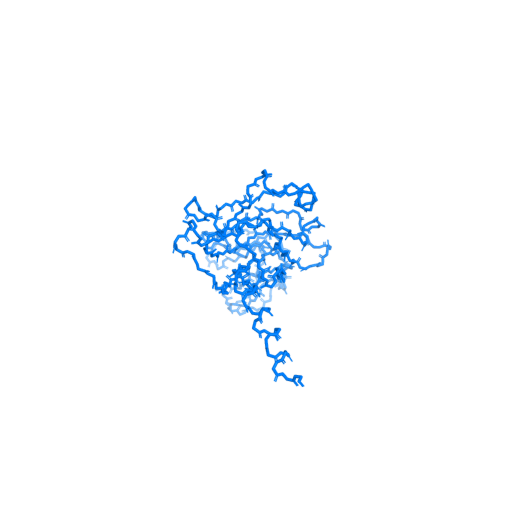 O O . GLY A 1 179 ? 7.958 -2.114 -7.237 1.00 85.12 179 GLY A O 1
ATOM 1374 N N . PHE A 1 180 ? 6.846 -3.749 -8.321 1.00 86.25 180 PHE A N 1
ATOM 1375 C CA . PHE A 1 180 ? 5.579 -3.610 -7.609 1.00 86.25 180 PHE A CA 1
ATOM 1376 C C . PHE A 1 180 ? 5.375 -4.800 -6.671 1.00 86.25 180 PHE A C 1
ATOM 1378 O O . PHE A 1 180 ? 5.456 -5.949 -7.097 1.00 86.25 180 PHE A O 1
ATOM 1385 N N . GLY A 1 181 ? 5.115 -4.513 -5.397 1.00 83.12 181 GLY A N 1
ATOM 1386 C CA . GLY A 1 181 ? 4.783 -5.502 -4.379 1.00 83.12 181 GLY A CA 1
ATOM 1387 C C . GLY A 1 181 ? 3.356 -5.317 -3.878 1.00 83.12 181 GLY A C 1
ATOM 1388 O O . GLY A 1 181 ? 2.889 -4.192 -3.685 1.00 83.12 181 GLY A O 1
ATOM 1389 N N . GLN A 1 182 ? 2.677 -6.429 -3.623 1.00 83.25 182 GLN A N 1
ATOM 1390 C CA . GLN A 1 182 ? 1.378 -6.451 -2.958 1.00 83.25 182 GLN A CA 1
ATOM 1391 C C . GLN A 1 182 ? 1.532 -6.990 -1.537 1.00 83.25 182 GLN A C 1
ATOM 1393 O O . GLN A 1 182 ? 2.511 -7.660 -1.207 1.00 83.25 182 GLN A O 1
ATOM 1398 N N . GLY A 1 183 ? 0.564 -6.675 -0.689 1.00 80.00 183 GLY A N 1
ATOM 1399 C CA . GLY A 1 183 ? 0.434 -7.278 0.625 1.00 80.00 183 GLY A CA 1
ATOM 1400 C C . GLY A 1 183 ? -0.977 -7.113 1.156 1.00 80.00 183 GLY A C 1
ATOM 1401 O O . GLY A 1 183 ? -1.709 -6.200 0.768 1.00 80.00 183 GLY A O 1
ATOM 1402 N N . ASP A 1 184 ? -1.338 -7.999 2.060 1.00 82.94 184 ASP A N 1
ATOM 1403 C CA . ASP A 1 184 ? -2.609 -8.034 2.752 1.00 82.94 184 ASP A CA 1
ATOM 1404 C C . ASP A 1 184 ? -2.395 -8.058 4.270 1.00 82.94 184 ASP A C 1
ATOM 1406 O O . ASP A 1 184 ? -1.332 -8.411 4.785 1.00 82.94 184 ASP A O 1
ATOM 1410 N N . ALA A 1 185 ? -3.411 -7.595 4.983 1.00 85.19 185 ALA A N 1
ATOM 1411 C CA . ALA A 1 185 ? -3.523 -7.657 6.428 1.00 85.19 185 ALA A CA 1
ATOM 1412 C C . ALA A 1 185 ? -4.999 -7.763 6.809 1.00 85.19 185 ALA A C 1
ATOM 1414 O O . ALA A 1 185 ? -5.889 -7.485 6.005 1.00 85.19 185 ALA A O 1
ATOM 1415 N N . GLU A 1 186 ? -5.263 -8.113 8.060 1.00 86.81 186 GLU A N 1
ATOM 1416 C CA . GLU A 1 186 ? -6.608 -8.160 8.619 1.00 86.81 186 GLU A CA 1
ATOM 1417 C C . GLU A 1 186 ? -6.676 -7.268 9.857 1.00 86.81 186 GLU A C 1
ATOM 1419 O O . GLU A 1 186 ? -5.748 -7.250 10.664 1.00 86.81 186 GLU A O 1
ATOM 1424 N N . ILE A 1 187 ? -7.791 -6.559 10.024 1.00 91.62 187 ILE A N 1
ATOM 1425 C CA . ILE A 1 187 ? -8.076 -5.736 11.201 1.00 91.62 187 ILE A CA 1
ATOM 1426 C C . ILE A 1 187 ? -9.439 -6.118 11.775 1.00 91.62 187 ILE A C 1
ATOM 1428 O O . ILE A 1 187 ? -10.412 -6.273 11.036 1.00 91.62 187 ILE A O 1
ATOM 1432 N N . VAL A 1 188 ? -9.537 -6.286 13.091 1.00 94.88 188 VAL A N 1
ATOM 1433 C CA . VAL A 1 188 ? -10.824 -6.531 13.758 1.00 94.88 188 VAL A CA 1
ATOM 1434 C C . VAL A 1 188 ? -11.420 -5.205 14.222 1.00 94.88 188 VAL A C 1
ATOM 1436 O O . VAL A 1 188 ? -10.844 -4.537 15.076 1.00 94.88 188 VAL A O 1
ATOM 1439 N N . LEU A 1 189 ? -12.594 -4.839 13.706 1.00 94.69 189 LEU A N 1
ATOM 1440 C CA . LEU A 1 189 ? -13.395 -3.767 14.294 1.00 94.69 189 LEU A CA 1
ATOM 1441 C C . LEU A 1 189 ? -14.135 -4.345 15.504 1.00 94.69 189 LEU A C 1
ATOM 1443 O O . LEU A 1 189 ? -15.087 -5.115 15.347 1.00 94.69 189 LEU A O 1
ATOM 1447 N N . GLN A 1 190 ? -13.651 -4.025 16.701 1.00 95.88 190 GLN A N 1
ATOM 1448 C CA . GLN A 1 190 ? -14.094 -4.636 17.949 1.00 95.88 190 GLN A CA 1
ATOM 1449 C C . GLN A 1 190 ? -15.143 -3.783 18.665 1.00 95.88 190 GLN A C 1
ATOM 1451 O O . GLN A 1 190 ? -15.030 -2.563 18.759 1.00 95.88 190 GLN A O 1
ATOM 1456 N N . ASP A 1 191 ? -16.137 -4.464 19.224 1.00 95.62 191 ASP A N 1
ATOM 1457 C CA . ASP A 1 191 ? -17.133 -3.890 20.122 1.00 95.62 191 ASP A CA 1
ATOM 1458 C C . ASP A 1 191 ? -16.630 -4.022 21.575 1.00 95.62 191 ASP A C 1
ATOM 1460 O O . ASP A 1 191 ? -16.367 -5.148 22.021 1.00 95.62 191 ASP A O 1
ATOM 1464 N N . PRO A 1 192 ? -16.482 -2.922 22.339 1.00 94.19 192 PRO A N 1
ATOM 1465 C CA . PRO A 1 192 ? -16.027 -2.993 23.726 1.00 94.19 192 PRO A CA 1
ATOM 1466 C C . PRO A 1 192 ? -16.970 -3.813 24.624 1.00 94.19 192 PRO A C 1
ATOM 1468 O O . PRO A 1 192 ? -16.493 -4.462 25.558 1.00 94.19 192 PRO A O 1
ATOM 1471 N N . LEU A 1 193 ? -18.276 -3.869 24.326 1.00 95.75 193 LEU A N 1
ATOM 1472 C CA . LEU A 1 193 ? -19.242 -4.659 25.098 1.00 95.75 193 LEU A CA 1
ATOM 1473 C C . LEU A 1 193 ? -19.004 -6.166 24.942 1.00 95.75 193 LEU A C 1
ATOM 1475 O O . LEU A 1 193 ? -19.147 -6.913 25.910 1.00 95.75 193 LEU A O 1
ATOM 1479 N N . ARG A 1 194 ? -18.564 -6.625 23.759 1.00 94.38 194 ARG A N 1
ATOM 1480 C CA . ARG A 1 194 ? -18.181 -8.035 23.541 1.00 94.38 194 ARG A CA 1
ATOM 1481 C C . ARG A 1 194 ? -16.995 -8.434 24.414 1.00 94.38 194 ARG A C 1
ATOM 1483 O O . ARG A 1 194 ? -16.982 -9.535 24.958 1.00 94.38 194 ARG A O 1
ATOM 1490 N N . VAL A 1 195 ? -16.018 -7.539 24.572 1.00 94.94 195 VAL A N 1
ATOM 1491 C CA . VAL A 1 195 ? -14.838 -7.778 25.418 1.00 94.94 195 VAL A CA 1
ATOM 1492 C C . VAL A 1 195 ? -15.223 -7.783 26.899 1.00 94.94 195 VAL A C 1
ATOM 1494 O O . VAL A 1 195 ? -14.816 -8.685 27.625 1.00 94.94 195 VAL A O 1
ATOM 1497 N N . GLN A 1 196 ? -16.055 -6.839 27.347 1.00 95.62 196 GLN A N 1
ATOM 1498 C CA . GLN A 1 196 ? -16.552 -6.804 28.730 1.00 95.62 196 GLN A CA 1
ATOM 1499 C C . GLN A 1 196 ? -17.373 -8.055 29.084 1.00 95.62 196 GLN A C 1
ATOM 1501 O O . GLN A 1 196 ? -17.131 -8.672 30.122 1.00 95.62 196 GLN A O 1
ATOM 1506 N N . GLY A 1 197 ? -18.286 -8.475 28.202 1.00 97.56 197 GLY A N 1
ATOM 1507 C CA . GLY A 1 197 ? -19.064 -9.704 28.376 1.00 97.56 197 GLY A CA 1
ATOM 1508 C C . GLY A 1 197 ? -18.188 -10.960 28.423 1.00 97.56 197 GLY A C 1
ATOM 1509 O O . GLY A 1 197 ? -18.400 -11.821 29.276 1.00 97.56 197 GLY A O 1
ATOM 1510 N N . LEU A 1 198 ? -17.156 -11.037 27.574 1.00 97.44 198 LEU A N 1
ATOM 1511 C CA . LEU A 1 198 ? -16.174 -12.124 27.604 1.00 97.44 198 LEU A CA 1
ATOM 1512 C C . LEU A 1 198 ? -15.401 -12.167 28.932 1.00 97.44 198 LEU A C 1
ATOM 1514 O O . LEU A 1 198 ? -15.246 -13.243 29.499 1.00 97.44 198 LEU A O 1
ATOM 1518 N N . LEU A 1 199 ? -14.946 -11.022 29.452 1.00 97.88 199 LEU A N 1
ATOM 1519 C CA . LEU A 1 199 ? -14.232 -10.963 30.733 1.00 97.88 199 LEU A CA 1
ATOM 1520 C C . LEU A 1 199 ? -15.115 -11.408 31.908 1.00 97.88 199 LEU A C 1
ATOM 1522 O O . LEU A 1 199 ? -14.659 -12.181 32.749 1.00 97.88 199 LEU A O 1
ATOM 1526 N N . PHE A 1 200 ? -16.383 -10.984 31.944 1.00 97.88 200 PHE A N 1
ATOM 1527 C CA . PHE A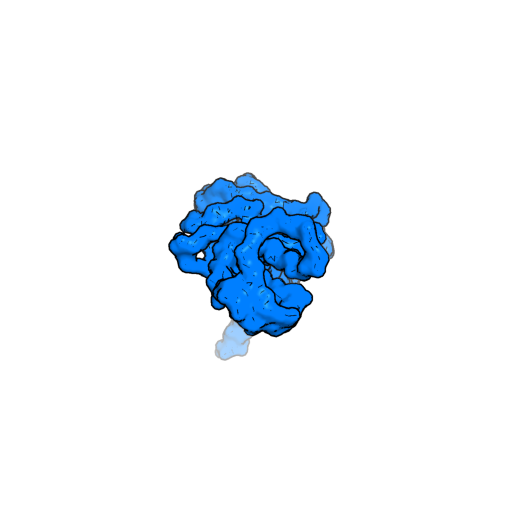 1 200 ? -17.337 -11.438 32.961 1.00 97.88 200 PHE A CA 1
ATOM 1528 C C . PHE A 1 200 ? -17.601 -12.949 32.863 1.00 97.88 200 PHE A C 1
ATOM 1530 O O . PHE A 1 200 ? -17.587 -13.651 33.875 1.00 97.88 200 PHE A O 1
ATOM 1537 N N . PHE A 1 201 ? -17.771 -13.471 31.644 1.00 98.12 201 PHE A N 1
ATOM 1538 C CA . PHE A 1 201 ? -17.935 -14.905 31.411 1.00 98.12 201 PHE A CA 1
ATOM 1539 C C . PHE A 1 201 ? -16.710 -15.706 31.884 1.00 98.12 201 PHE A C 1
ATOM 1541 O O . PHE A 1 201 ? -16.870 -16.659 32.645 1.00 98.12 201 PHE A O 1
ATOM 1548 N N . LEU A 1 202 ? -15.492 -15.285 31.526 1.00 98.25 202 LEU A N 1
ATOM 1549 C CA . LEU A 1 202 ? -14.253 -15.925 31.982 1.00 98.25 202 LEU A CA 1
ATOM 1550 C C . LEU A 1 202 ? -14.116 -15.902 33.512 1.00 98.25 202 LEU A C 1
ATOM 1552 O O . LEU A 1 202 ? -13.755 -16.919 34.099 1.00 98.25 202 LEU A O 1
ATOM 1556 N N . ALA A 1 203 ? -14.468 -14.793 34.169 1.00 97.88 203 ALA A N 1
ATOM 1557 C CA . ALA A 1 203 ? -14.480 -14.712 35.630 1.00 97.88 203 ALA A CA 1
ATOM 1558 C C . ALA A 1 203 ? -15.499 -15.681 36.259 1.00 97.88 203 ALA A C 1
ATOM 1560 O O . ALA A 1 203 ? -15.184 -16.338 37.249 1.00 97.88 203 ALA A O 1
ATOM 1561 N N . SER A 1 204 ? -16.692 -15.823 35.668 1.00 98.12 204 SER A N 1
ATOM 1562 C CA . SER A 1 204 ? -17.703 -16.780 36.146 1.00 98.12 204 SER A CA 1
ATOM 1563 C C . SER A 1 204 ? -17.281 -18.244 35.956 1.00 98.12 204 SER A C 1
ATOM 1565 O O . SER A 1 204 ? -17.535 -19.063 36.835 1.00 98.12 204 SER A O 1
ATOM 1567 N N . VAL A 1 205 ? -16.570 -18.567 34.867 1.00 98.25 205 VAL A N 1
ATOM 1568 C CA . VAL A 1 205 ? -15.981 -19.898 34.641 1.00 98.25 205 VAL A CA 1
ATOM 1569 C C . VAL A 1 205 ? -14.896 -20.202 35.673 1.00 98.25 205 VAL A C 1
ATOM 1571 O O . VAL A 1 205 ? -14.916 -21.286 36.244 1.00 98.25 205 VAL A O 1
ATOM 1574 N N . ILE A 1 206 ? -13.997 -19.253 35.961 1.00 98.06 206 ILE A N 1
ATOM 1575 C CA . ILE A 1 206 ? -12.974 -19.417 37.008 1.00 98.06 206 ILE A CA 1
ATOM 1576 C C . ILE A 1 206 ? -13.638 -19.626 38.376 1.00 98.06 206 ILE A C 1
ATOM 1578 O O . ILE A 1 206 ? -13.251 -20.532 39.103 1.00 98.06 206 ILE A O 1
ATOM 1582 N N . LEU A 1 207 ? -14.670 -18.844 38.712 1.00 97.12 207 LEU A N 1
ATOM 1583 C CA . LEU A 1 207 ? -15.395 -18.987 39.978 1.00 97.12 207 LEU A CA 1
ATOM 1584 C C . LEU A 1 207 ? -16.107 -20.345 40.107 1.00 97.12 207 LEU A C 1
ATOM 1586 O O . LEU A 1 207 ? -16.192 -20.873 41.207 1.00 97.12 207 LEU A O 1
ATOM 1590 N N . ALA A 1 208 ? -16.595 -20.915 39.003 1.00 97.19 208 ALA A N 1
ATOM 1591 C CA . ALA A 1 208 ? -17.225 -22.237 38.972 1.00 97.19 208 ALA A CA 1
ATOM 1592 C C . ALA A 1 208 ? -16.224 -23.414 38.947 1.00 97.19 208 ALA A C 1
ATOM 1594 O O . ALA A 1 208 ? -16.644 -24.568 39.028 1.00 97.19 208 ALA A O 1
ATOM 1595 N N . GLN A 1 209 ? -14.924 -23.141 38.790 1.00 95.44 209 GLN A N 1
ATOM 1596 C CA . GLN A 1 209 ? -13.838 -24.131 38.836 1.00 95.44 209 GLN A CA 1
ATOM 1597 C C . GLN A 1 209 ? -13.178 -24.251 40.222 1.00 95.44 209 GLN A C 1
ATOM 1599 O O . GLN A 1 209 ? -12.361 -25.154 40.408 1.00 95.44 209 GLN A O 1
ATOM 1604 N N . ILE A 1 210 ? -13.504 -23.344 41.153 1.00 89.62 210 ILE A N 1
ATOM 1605 C CA . ILE A 1 210 ? -13.028 -23.307 42.548 1.00 89.62 210 ILE A CA 1
ATOM 1606 C C . ILE A 1 210 ? -13.986 -24.099 43.445 1.00 89.62 210 ILE A C 1
ATOM 1608 O O . ILE A 1 210 ? -13.469 -24.918 44.235 1.00 89.62 210 ILE A O 1
#

pLDDT: mean 84.66, std 13.92, range [28.55, 98.25]

Sequence (210 aa):
KIEVPQAVLPDTVFEAVVRIPYDKQVKQVLANGKKEGFELAPSDRISPEMKEKIGNLSFQSYRPNKKNILVIGPVPGQKYSEIAFPILSPDPTTKKDVHFLKYPIYVGGNRGRGQIYPDGSKSNNTVYNATGAGVITITDPADGRQVVDIIPPGPELLVSEGESIKFDQPLTSNPNVGGFGQGDAEIVLQDPLRVQGLLFFLASVILAQI

Foldseek 3Di:
DWDFDQEDEAQDKGKIKDAQDDDLVDAFFKDFDDDDQKAADDPVRDDPVRCVQQDPWDWDAPDPVGRRTTITDDDTCNSPSMHITTITGHDCVPDVVDDQFKDKDKIKIWGWDDQADPVGDGDLQAWFFDQAWDFDDDDDDDDDPDDDGDHDPRFAAPDDHRDTDHGRHTRTDRRIPIGMDMDMDMYGHDDVVVVVVVVVVVVVVVVVVD

Secondary structure (DSSP, 8-state):
-EE--SEE-TT-EEEEEEE----TT----------SS-EEPPTTTS-HHHHHHHTTPPPEESSTT-TTSEE--S--TTT-SEEEEEEEPP-TTT-TT--SSEEEEEEEEEES--SB-TTSPBPSSS--B-SS-EE----S---SSS------SSSPB---TT-EE-TT-B-B------EEEEEEEEEEE--HHHHHHHHHHHHHHHHHT-

Organism: NCBI:txid374723

InterPro domains:
  IPR002325 Cytochrome f [PF01333] (132-210)
  IPR002325 Cytochrome f [PR00610] (27-47)
  IPR002325 Cytochrome f [PR00610] (48-68)
  IPR002325 Cytochrome f [PR00610] (69-89)
  IPR002325 Cytochrome f [PR00610] (90-110)
  IPR002325 Cytochrome f [PR00610] (111-134)
  IPR002325 Cytochrome f [PS51010] (1-210)
  IPR011054 Rudiment single hybrid motif [SSF51246] (125-174)
  IPR024094 Cytochrome f large domain [PF16639] (1-112)
  IPR036826 Cytochrome f large domain superfamily [G3DSA:2.60.40.830] (1-196)
  IPR036826 Cytochrome f large domain superfamily [SSF49441] (2-194)